Protein AF-A0A3S8ZBT9-F1 (afdb_monomer)

Sequence (279 aa):
MGSSADGIVYCACGHRHWGHAGAAGILAWRDAHDPEVIMQLRAGWSMSGGTWGIPGGAIGYGESPIEGGLREAHEEAGLGPARVWAATTLHHPDWSYTSGIAEASAGQRAIATDHESDAMEWVPWKNLEERLLMPAFKESMPLLEALLGRTLLVVDSDRLPADWERPVADLAASGIPSTILPTEVQDPILAGMAAARDENFERTVALFPDILIEGAEPTIQPTSPTGAIPPSLLGSGTDAVDVTEYRAVFTLGLDITGGHPLDPLAFEALLEEMRRTLR

Organism: NCBI:txid1282737

Mean predicted aligned error: 4.68 Å

InterPro domains:
  IPR000086 NUDIX hydrolase domain [PF00293] (21-133)
  IPR000086 NUDIX hydrolase domain [PS51462] (19-147)
  IPR015797 NUDIX hydrolase-like domain superfamily [SSF55811] (6-144)

Nearest PDB structures (foldseek):
  7ww5-assembly1_A  TM=7.365E-01  e=3.107E-07  Escherichia coli
  8zb3-assembly1_B  TM=6.476E-01  e=7.165E-06  Mycobacteroides abscessus
  8zb3-assembly3_D  TM=6.023E-01  e=2.123E-05  Mycobacteroides abscessus
  8dvy-assembly1_A  TM=6.326E-01  e=9.510E-04  Geobacillus stearothermophilus
  9bs2-assembly1_A  TM=5.631E-01  e=4.340E-04  Geobacillus stearothermophilus

Radius of gyration: 18.93 Å; Cα contacts (8 Å, |Δi|>4): 630; chains: 1; bounding box: 45×42×52 Å

Secondary structure (DSSP, 8-state):
-PPP--SEEE-TTS-EEE-BTBEEEEEEEE-SSS-EEEEEEE-TTSTTTTSEE--EEEPPTT--HHHHHHHHHHHHH----EEEEEEEEEEETTEEEEEEEEEEPTT------SSSEEEEEEEEGGGGGGS-B-HHHHHHHHHHHHH-S-EEEEEEGGGS-TT-HHHHHHHHHH-EEGGGS-HHHHHHHHHHHHHS--TT-EEEEEE--EEEEET----------TTBPPPPEEETTSS---GGG-SEEEEES---TTEEE--HHHHHHHHHHHHHHT-

Foldseek 3Di:
DAPFQFDWDCAPVRDIDTGQAAKEAEQEWEDQPFTWTKKFQFDQPDVLHRAIDGFMHYATVVGDRVRRRLVRCCQAFVFFFWAFFKKKWFDTPRYIYIYTYTYGDPPDDGDGNDDRGPDIDGGGLVCNVVTRHDPQRVLLSQLSVLRGAAEEEEEECVLADPPRQQLVLQCLAVFDWLVQFFCVSSVSNVVSVVSRPSVPTDMTMGGNHAYEYEPDARPDHRDYHPSYDGHHYGYPPPDDDPCVRGPAYEYDPDDDVRHHYTDSVVVVVSSVVSVVVVD

pLDDT: mean 91.43, std 8.6, range [38.78, 98.5]

Structure (mmCIF, N/CA/C/O backbone):
data_AF-A0A3S8ZBT9-F1
#
_entry.id   AF-A0A3S8ZBT9-F1
#
loop_
_atom_site.group_PDB
_atom_site.id
_atom_site.type_symbol
_atom_site.label_atom_id
_atom_site.label_alt_id
_atom_site.label_comp_id
_atom_site.label_asym_id
_atom_site.label_entity_id
_atom_site.label_seq_id
_atom_site.pdbx_PDB_ins_code
_atom_site.Cartn_x
_atom_site.Cartn_y
_atom_site.Cartn_z
_atom_site.occupancy
_atom_site.B_iso_or_equiv
_atom_site.auth_seq_id
_atom_site.auth_comp_id
_atom_site.auth_asym_id
_atom_site.auth_atom_id
_atom_site.pdbx_PDB_model_num
ATOM 1 N N . MET A 1 1 ? -8.907 18.489 -18.290 1.00 38.78 1 MET A N 1
ATOM 2 C CA . MET A 1 1 ? -7.824 17.625 -18.794 1.00 38.78 1 MET A CA 1
ATOM 3 C C . MET A 1 1 ? -6.529 18.335 -18.461 1.00 38.78 1 MET A C 1
ATOM 5 O O . MET A 1 1 ? -6.231 19.341 -19.095 1.00 38.78 1 MET A O 1
ATOM 9 N N . GLY A 1 2 ? -5.875 17.930 -17.370 1.00 47.03 2 GLY A N 1
ATOM 10 C CA . GLY A 1 2 ? -4.536 18.422 -17.045 1.00 47.03 2 GLY A CA 1
ATOM 11 C C . GLY A 1 2 ? -3.562 17.988 -18.138 1.00 47.03 2 GLY A C 1
ATOM 12 O O . GLY A 1 2 ? -3.806 16.988 -18.812 1.00 47.03 2 GLY A O 1
ATOM 13 N N . SER A 1 3 ? -2.509 18.767 -18.369 1.00 55.38 3 SER A N 1
ATOM 14 C CA . SER A 1 3 ? -1.407 18.345 -19.237 1.00 55.38 3 SER A CA 1
ATOM 15 C C . SER A 1 3 ? -0.878 16.989 -18.767 1.00 55.38 3 SER A C 1
ATOM 17 O O . SER A 1 3 ? -0.782 16.769 -17.562 1.00 55.38 3 SER A O 1
ATOM 19 N N . SER A 1 4 ? -0.543 16.092 -19.694 1.00 77.44 4 SER A N 1
ATOM 20 C CA . SER A 1 4 ? 0.143 14.850 -19.335 1.00 77.44 4 SER A CA 1
ATOM 21 C C . SER A 1 4 ? 1.456 15.188 -18.607 1.00 77.44 4 SER A C 1
ATOM 23 O O . SER A 1 4 ? 2.153 16.134 -18.987 1.00 77.44 4 SER A O 1
ATOM 25 N N . ALA A 1 5 ? 1.749 14.455 -17.532 1.00 90.69 5 ALA A N 1
ATOM 26 C CA . ALA A 1 5 ? 3.027 14.524 -16.831 1.00 90.69 5 ALA A CA 1
ATOM 27 C C . ALA A 1 5 ? 4.075 13.592 -17.466 1.00 90.69 5 ALA A C 1
ATOM 29 O O . ALA A 1 5 ? 5.157 13.427 -16.909 1.00 90.69 5 ALA A O 1
ATOM 30 N N . ASP A 1 6 ? 3.782 12.988 -18.619 1.00 92.06 6 ASP A N 1
ATOM 31 C CA . ASP A 1 6 ? 4.695 12.094 -19.322 1.00 92.06 6 ASP A CA 1
ATOM 32 C C . ASP A 1 6 ? 5.962 12.822 -19.749 1.00 92.06 6 ASP A C 1
ATOM 34 O O . ASP A 1 6 ? 5.937 13.913 -20.329 1.00 92.06 6 ASP A O 1
ATOM 38 N N . GLY A 1 7 ? 7.091 12.180 -19.492 1.00 92.44 7 GLY A N 1
ATOM 39 C CA . GLY A 1 7 ? 8.389 12.714 -19.851 1.00 92.44 7 GLY A CA 1
ATOM 40 C C . GLY A 1 7 ? 9.496 12.199 -18.954 1.00 92.44 7 GLY A C 1
ATOM 41 O O . GLY A 1 7 ? 9.267 11.630 -17.886 1.00 92.44 7 GLY A O 1
ATOM 42 N N . ILE A 1 8 ? 10.725 12.389 -19.429 1.00 94.50 8 ILE A N 1
ATOM 43 C CA . ILE A 1 8 ? 11.926 11.976 -18.711 1.00 94.50 8 ILE A CA 1
ATOM 44 C C . ILE A 1 8 ? 12.317 13.067 -17.712 1.00 94.50 8 ILE A C 1
ATOM 46 O O . ILE A 1 8 ? 12.589 14.207 -18.095 1.00 94.50 8 ILE A O 1
ATOM 50 N N . VAL A 1 9 ? 12.439 12.682 -16.445 1.00 96.31 9 VAL A N 1
ATOM 51 C CA . VAL A 1 9 ? 13.102 13.449 -15.390 1.00 96.31 9 VAL A CA 1
ATOM 52 C C . VAL A 1 9 ? 14.554 12.991 -15.293 1.00 96.31 9 VAL A C 1
ATOM 54 O O . VAL A 1 9 ? 14.837 11.803 -15.138 1.00 96.31 9 VAL A O 1
ATOM 57 N N . TYR A 1 10 ? 15.482 13.940 -15.377 1.00 96.50 10 TYR A N 1
ATOM 58 C CA . TYR A 1 10 ? 16.895 13.718 -15.073 1.00 96.50 10 TYR A CA 1
ATOM 59 C C . TYR A 1 10 ? 17.108 14.043 -13.599 1.00 96.50 10 TYR A C 1
ATOM 61 O O . TYR A 1 10 ? 17.186 15.217 -13.243 1.00 96.50 10 TYR A O 1
ATOM 69 N N . CYS A 1 11 ? 17.145 13.022 -12.747 1.00 95.88 11 CYS A N 1
ATOM 70 C CA . CYS A 1 11 ? 17.232 13.230 -11.309 1.00 95.88 11 CYS A CA 1
ATOM 71 C C . CYS A 1 11 ? 18.688 13.423 -10.863 1.00 95.88 11 CYS A C 1
ATOM 73 O O . CYS A 1 11 ? 19.619 12.838 -11.422 1.00 95.88 11 CYS A O 1
ATOM 75 N N . ALA A 1 12 ? 18.887 14.213 -9.812 1.00 96.00 12 ALA A N 1
ATOM 76 C CA . ALA A 1 12 ? 20.158 14.450 -9.147 1.00 96.00 12 ALA A CA 1
ATOM 77 C C . ALA A 1 12 ? 20.790 13.173 -8.564 1.00 96.00 12 ALA A C 1
ATOM 79 O O . ALA A 1 12 ? 21.980 13.181 -8.256 1.00 96.00 12 ALA A O 1
ATOM 80 N N . CYS A 1 13 ? 20.046 12.062 -8.470 1.00 92.81 13 CYS A N 1
ATOM 81 C CA . CYS A 1 13 ? 20.620 10.742 -8.197 1.00 92.81 13 CYS A CA 1
ATOM 82 C C . CYS A 1 13 ? 21.500 10.200 -9.342 1.00 92.81 13 CYS A C 1
ATOM 84 O O . CYS A 1 13 ? 22.235 9.239 -9.141 1.00 92.81 13 CYS A O 1
ATOM 86 N N . GLY A 1 14 ? 21.440 10.801 -10.536 1.00 93.25 14 GLY A N 1
ATOM 87 C CA . GLY A 1 14 ? 22.169 10.362 -11.730 1.00 93.25 14 GLY A CA 1
ATOM 88 C C . GLY A 1 14 ? 21.374 9.427 -12.648 1.00 93.25 14 GLY A C 1
ATOM 89 O O . GLY A 1 14 ? 21.854 9.097 -13.734 1.00 93.25 14 GLY A O 1
ATOM 90 N N . HIS A 1 15 ? 20.156 9.039 -12.260 1.00 91.25 15 HIS A N 1
ATOM 91 C CA . HIS A 1 15 ? 19.261 8.201 -13.056 1.00 91.25 15 HIS A CA 1
ATOM 92 C C . HIS A 1 15 ? 18.180 9.010 -13.791 1.00 91.25 15 HIS A C 1
ATOM 94 O O . HIS A 1 15 ? 17.926 10.187 -13.521 1.00 91.25 15 HIS A O 1
ATOM 100 N N . ARG A 1 16 ? 17.566 8.361 -14.786 1.00 93.94 16 ARG A N 1
ATOM 101 C CA . ARG A 1 16 ? 16.427 8.890 -15.542 1.00 93.94 16 ARG A CA 1
ATOM 102 C C . ARG A 1 16 ? 15.158 8.210 -15.057 1.00 93.94 16 ARG A C 1
ATOM 104 O O . ARG A 1 16 ? 15.120 6.983 -15.014 1.00 93.94 16 ARG A O 1
ATOM 111 N N . HIS A 1 17 ? 14.132 9.000 -14.780 1.00 93.75 17 HIS A N 1
ATOM 112 C CA . HIS A 1 17 ? 12.822 8.517 -14.354 1.00 93.75 17 HIS A CA 1
ATOM 113 C C . HIS A 1 17 ? 11.740 8.968 -15.334 1.00 93.75 17 HIS A C 1
ATOM 115 O O . HIS A 1 17 ? 11.920 9.960 -16.038 1.00 93.75 17 HIS A O 1
ATOM 121 N N . TRP A 1 18 ? 10.630 8.237 -15.394 1.00 93.88 18 TRP A N 1
ATOM 122 C CA . TRP A 1 18 ? 9.464 8.608 -16.198 1.00 93.88 18 TRP A CA 1
ATOM 123 C C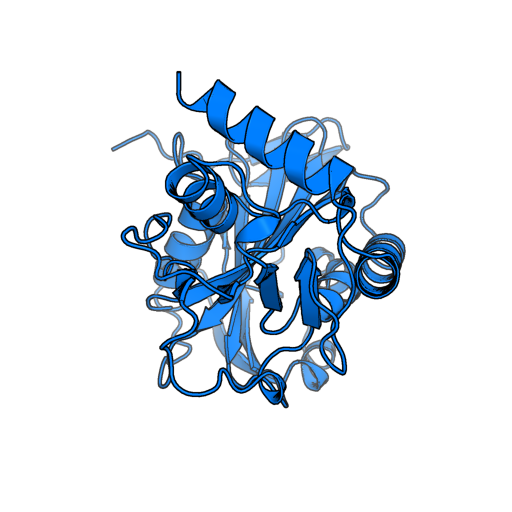 . TRP A 1 18 ? 8.389 9.232 -15.312 1.00 93.88 18 TRP A C 1
ATOM 125 O O . TRP A 1 18 ? 8.158 8.755 -14.203 1.00 93.88 18 TRP A O 1
ATOM 135 N N . GLY A 1 19 ? 7.748 10.291 -15.801 1.00 95.88 19 GLY A N 1
ATOM 136 C CA . GLY A 1 19 ? 6.688 11.006 -15.096 1.00 95.88 19 GLY A CA 1
ATOM 137 C C . GLY A 1 19 ? 7.216 12.208 -14.315 1.00 95.88 19 GLY A C 1
ATOM 138 O O . GLY A 1 19 ? 7.863 12.072 -13.280 1.00 95.88 19 GLY A O 1
ATOM 139 N N . HIS A 1 20 ? 6.908 13.412 -14.792 1.00 95.88 20 HIS A N 1
ATOM 140 C CA . HIS A 1 20 ? 7.289 14.685 -14.180 1.00 95.88 20 HIS A CA 1
ATOM 141 C C . HIS A 1 20 ? 6.651 14.938 -12.808 1.00 95.88 20 HIS A C 1
ATOM 143 O O . HIS A 1 20 ? 7.153 15.781 -12.070 1.00 95.88 20 HIS A O 1
ATOM 149 N N . ALA A 1 21 ? 5.566 14.240 -12.467 1.00 96.06 21 ALA A N 1
ATOM 150 C CA . ALA A 1 21 ? 4.920 14.316 -11.156 1.00 96.06 21 ALA A CA 1
ATOM 151 C C . ALA A 1 21 ? 5.208 13.084 -10.272 1.00 96.06 21 ALA A C 1
ATOM 153 O O . ALA A 1 21 ? 4.542 12.892 -9.259 1.00 96.06 21 ALA A O 1
ATOM 154 N N . GLY A 1 22 ? 6.189 12.253 -10.645 1.00 97.31 22 GLY A N 1
ATOM 155 C CA . GLY A 1 22 ? 6.384 10.925 -10.064 1.00 97.31 22 GLY A CA 1
ATOM 156 C C . GLY A 1 22 ? 5.719 9.829 -10.897 1.00 97.31 22 GLY A C 1
ATOM 157 O O . GLY A 1 22 ? 5.084 10.097 -11.922 1.00 97.31 22 GLY A O 1
ATOM 158 N N . ALA A 1 23 ? 5.861 8.587 -10.447 1.00 97.38 23 ALA A N 1
ATOM 159 C CA . ALA A 1 23 ? 5.140 7.447 -11.004 1.00 97.38 23 ALA A CA 1
ATOM 160 C C . ALA A 1 23 ? 4.585 6.552 -9.894 1.00 97.38 23 ALA A C 1
ATOM 162 O O . ALA A 1 23 ? 5.035 6.590 -8.744 1.00 97.38 23 ALA A O 1
ATOM 163 N N . ALA A 1 24 ? 3.604 5.734 -10.246 1.00 97.94 24 ALA A N 1
ATOM 164 C CA . ALA A 1 24 ? 3.028 4.772 -9.330 1.00 97.94 24 ALA A CA 1
ATOM 165 C C . ALA A 1 24 ? 2.676 3.468 -10.038 1.00 97.94 24 ALA A C 1
ATOM 167 O O . ALA A 1 24 ? 2.417 3.451 -11.237 1.00 97.94 24 ALA A O 1
ATOM 168 N N . GLY A 1 25 ? 2.663 2.380 -9.276 1.00 97.56 25 GLY A N 1
ATOM 169 C CA . GLY A 1 25 ? 2.206 1.076 -9.737 1.00 97.56 25 GLY A CA 1
ATOM 170 C C . GLY A 1 25 ? 1.418 0.350 -8.662 1.00 97.56 25 GLY A C 1
ATOM 171 O O . GLY A 1 25 ? 1.542 0.653 -7.470 1.00 97.56 25 GLY A O 1
ATOM 172 N N . ILE A 1 26 ? 0.599 -0.610 -9.083 1.00 98.19 26 ILE A N 1
ATOM 173 C CA . ILE A 1 26 ? -0.260 -1.377 -8.179 1.00 98.19 26 ILE A CA 1
ATOM 174 C C . ILE A 1 26 ? 0.152 -2.838 -8.186 1.00 98.19 26 ILE A C 1
ATOM 176 O O . ILE A 1 26 ? 0.011 -3.551 -9.177 1.00 98.19 26 ILE A O 1
ATOM 180 N N . LEU A 1 27 ? 0.597 -3.299 -7.021 1.00 98.19 27 LEU A N 1
ATOM 181 C CA . LEU A 1 27 ? 0.702 -4.709 -6.709 1.00 98.19 27 LEU A CA 1
ATOM 182 C C . LEU A 1 27 ? -0.689 -5.222 -6.332 1.00 98.19 27 LEU A C 1
ATOM 184 O O . LEU A 1 27 ? -1.044 -5.293 -5.152 1.00 98.19 27 LEU A O 1
ATOM 188 N N . ALA A 1 28 ? -1.503 -5.515 -7.346 1.00 97.94 28 ALA A N 1
ATOM 189 C CA . ALA A 1 28 ? -2.809 -6.109 -7.115 1.00 97.94 28 ALA A CA 1
ATOM 190 C C . ALA A 1 28 ? -2.630 -7.594 -6.800 1.00 97.94 28 ALA A C 1
ATOM 192 O O . ALA A 1 28 ? -2.009 -8.306 -7.589 1.00 97.94 28 ALA A O 1
ATOM 193 N N . TRP A 1 29 ? -3.176 -8.057 -5.680 1.00 97.69 29 TRP A N 1
ATOM 194 C CA . TRP A 1 29 ? -3.171 -9.452 -5.265 1.00 97.69 29 TRP A CA 1
ATOM 195 C C . TRP A 1 29 ? -4.590 -10.013 -5.173 1.00 97.69 29 TRP A C 1
ATOM 197 O O . TRP A 1 29 ? -5.566 -9.281 -5.008 1.00 97.69 29 TRP A O 1
ATOM 207 N N . ARG A 1 30 ? -4.700 -11.333 -5.281 1.00 94.94 30 ARG A N 1
ATOM 208 C CA . ARG A 1 30 ? -5.901 -12.117 -4.978 1.00 94.94 30 ARG A CA 1
ATOM 209 C C . ARG A 1 30 ? -5.493 -13.349 -4.179 1.00 94.94 30 ARG A C 1
ATOM 211 O O . ARG A 1 30 ? -4.358 -13.789 -4.327 1.00 94.94 30 ARG A O 1
ATOM 218 N N . ASP A 1 31 ? -6.436 -13.900 -3.414 1.00 87.81 31 ASP A N 1
ATOM 219 C CA . ASP A 1 31 ? -6.203 -14.973 -2.432 1.00 87.81 31 ASP A CA 1
ATOM 220 C C . ASP A 1 31 ? -5.274 -14.515 -1.289 1.00 87.81 31 ASP A C 1
ATOM 222 O O . ASP A 1 31 ? -4.097 -14.240 -1.484 1.00 87.81 31 ASP A O 1
ATOM 226 N N . ALA A 1 32 ? -5.808 -14.381 -0.073 1.00 80.62 32 ALA A N 1
ATOM 227 C CA . ALA A 1 32 ? -5.026 -13.882 1.060 1.00 80.62 32 ALA A CA 1
ATOM 228 C C . ALA A 1 32 ? -4.042 -14.926 1.621 1.00 80.62 32 ALA A C 1
ATOM 230 O O . ALA A 1 32 ? -3.096 -14.556 2.317 1.00 80.62 32 ALA A O 1
ATOM 231 N N . HIS A 1 33 ? -4.255 -16.218 1.344 1.00 83.12 33 HIS A N 1
ATOM 232 C CA . HIS A 1 33 ? -3.465 -17.306 1.922 1.00 83.12 33 HIS A CA 1
ATOM 233 C C . HIS A 1 33 ? -2.316 -17.759 1.012 1.00 83.12 33 HIS A C 1
ATOM 235 O O . HIS A 1 33 ? -1.234 -18.064 1.514 1.00 83.12 33 HIS A O 1
ATOM 241 N N . ASP A 1 34 ? -2.531 -17.799 -0.306 1.00 89.00 34 ASP A N 1
ATOM 242 C CA . ASP A 1 34 ? -1.493 -18.074 -1.314 1.00 89.00 34 ASP A CA 1
ATOM 243 C C . ASP A 1 34 ? -1.559 -16.993 -2.404 1.00 89.00 34 ASP A C 1
ATOM 245 O O . ASP A 1 34 ? -2.111 -17.234 -3.480 1.00 89.00 34 ASP A O 1
ATOM 249 N N . PRO A 1 35 ? -1.053 -15.777 -2.119 1.00 93.94 35 PRO A N 1
ATOM 250 C CA . PRO A 1 35 ? -1.305 -14.620 -2.960 1.00 93.94 35 PRO A CA 1
ATOM 251 C C . PRO A 1 35 ? -0.764 -14.802 -4.373 1.00 93.94 35 PRO A C 1
ATOM 253 O O . PRO A 1 35 ? 0.423 -15.061 -4.595 1.00 93.94 35 PRO A O 1
ATOM 256 N N . GLU A 1 36 ? -1.644 -14.586 -5.344 1.00 96.62 36 GLU A N 1
ATOM 257 C CA . GLU A 1 36 ? -1.281 -14.366 -6.737 1.00 96.62 36 GLU A CA 1
ATOM 258 C C . GLU A 1 36 ? -1.338 -12.872 -7.027 1.00 96.62 36 GLU A C 1
ATOM 260 O O . GLU A 1 36 ? -2.313 -12.210 -6.674 1.00 96.62 36 GLU A O 1
ATOM 265 N N . VAL A 1 37 ? -0.319 -12.345 -7.703 1.00 97.56 37 VAL A N 1
ATOM 266 C CA . VAL A 1 37 ? -0.238 -10.928 -8.068 1.00 97.56 37 VAL A CA 1
ATOM 267 C C . VAL A 1 37 ? -0.338 -10.733 -9.570 1.00 97.56 37 VAL A C 1
ATOM 269 O O . VAL A 1 37 ? 0.097 -11.589 -10.343 1.00 97.56 37 VAL A O 1
ATOM 272 N N . ILE A 1 38 ? -0.914 -9.612 -9.993 1.00 96.56 38 ILE A N 1
ATOM 273 C CA . ILE A 1 38 ? -0.942 -9.252 -11.408 1.00 96.56 38 ILE A CA 1
ATOM 274 C C . ILE A 1 38 ? 0.444 -8.778 -11.853 1.00 96.56 38 ILE A C 1
ATOM 276 O O . ILE A 1 38 ? 1.051 -7.906 -11.232 1.00 96.56 38 ILE A O 1
ATOM 280 N N . MET A 1 39 ? 0.945 -9.372 -12.930 1.00 97.06 39 MET A N 1
ATOM 281 C CA . MET A 1 39 ? 2.261 -9.098 -13.487 1.00 97.06 39 MET A CA 1
ATOM 282 C C . MET A 1 39 ? 2.144 -8.793 -14.977 1.00 97.06 39 MET A C 1
ATOM 284 O O . MET A 1 39 ? 1.502 -9.529 -15.729 1.00 97.06 39 MET A O 1
ATOM 288 N N . GLN A 1 40 ? 2.830 -7.737 -15.396 1.00 95.88 40 GLN A N 1
ATOM 289 C CA . GLN A 1 40 ? 2.957 -7.278 -16.771 1.00 95.88 40 GLN A CA 1
ATOM 290 C C . GLN A 1 40 ? 4.331 -7.679 -17.311 1.00 95.88 40 GLN A C 1
ATOM 292 O O . GLN A 1 40 ? 5.355 -7.347 -16.708 1.00 95.88 40 GLN A O 1
ATOM 297 N N . LEU A 1 41 ? 4.375 -8.344 -18.466 1.00 95.94 41 LEU A N 1
ATOM 298 C CA . LEU A 1 41 ? 5.588 -8.424 -19.276 1.00 95.94 41 LEU A CA 1
ATOM 299 C C . LEU A 1 41 ? 5.669 -7.165 -20.133 1.00 95.94 41 LEU A C 1
ATOM 301 O O . LEU A 1 41 ? 4.885 -6.990 -21.064 1.00 95.94 41 LEU A O 1
ATOM 305 N N . ARG A 1 42 ? 6.625 -6.300 -19.811 1.00 92.88 42 ARG A N 1
ATOM 306 C CA . ARG A 1 42 ? 6.788 -5.000 -20.461 1.00 92.88 42 ARG A CA 1
ATOM 307 C C . ARG A 1 42 ? 7.269 -5.175 -21.897 1.00 92.88 42 ARG A C 1
ATOM 309 O O . ARG A 1 42 ? 8.220 -5.928 -22.133 1.00 92.88 42 ARG A O 1
ATOM 316 N N . ALA A 1 43 ? 6.666 -4.450 -22.834 1.00 88.44 43 ALA A N 1
ATOM 317 C CA . ALA A 1 43 ? 7.038 -4.498 -24.240 1.00 88.44 43 ALA A CA 1
ATOM 318 C C . ALA A 1 43 ? 8.519 -4.148 -24.444 1.00 88.44 43 ALA A C 1
ATOM 320 O O . ALA A 1 43 ? 9.072 -3.265 -23.790 1.00 88.44 43 ALA A O 1
ATOM 321 N N . GLY A 1 44 ? 9.188 -4.814 -25.387 1.00 85.25 44 GLY A N 1
ATOM 322 C CA . GLY A 1 44 ? 10.645 -4.686 -25.568 1.00 85.25 44 GLY A CA 1
ATOM 323 C C . GLY A 1 44 ? 11.176 -3.265 -25.834 1.00 85.25 44 GLY A C 1
ATOM 324 O O . GLY A 1 44 ? 12.368 -3.017 -25.657 1.00 85.25 44 GLY A O 1
ATOM 325 N N . TRP A 1 45 ? 10.322 -2.331 -26.258 1.00 79.81 45 TRP A N 1
ATOM 326 C CA . TRP A 1 45 ? 10.680 -0.936 -26.539 1.00 79.81 45 TRP A CA 1
ATOM 327 C C . TRP A 1 45 ? 10.541 -0.000 -25.326 1.00 79.81 45 TRP A C 1
ATOM 329 O O . TRP A 1 45 ? 11.025 1.133 -25.386 1.00 79.81 45 TRP A O 1
ATOM 339 N N . SER A 1 46 ? 9.909 -0.444 -24.234 1.00 82.69 46 SER A N 1
ATOM 340 C CA . SER A 1 46 ? 9.730 0.359 -23.024 1.00 82.69 46 SER A CA 1
ATOM 341 C C . SER A 1 46 ? 11.032 0.467 -22.219 1.00 82.69 46 SER A C 1
ATOM 343 O O . SER A 1 46 ? 11.979 -0.308 -22.393 1.00 82.69 46 SER A O 1
ATOM 345 N N . MET A 1 47 ? 11.075 1.378 -21.239 1.00 77.25 47 MET A N 1
ATOM 346 C CA . MET A 1 47 ? 12.116 1.304 -20.206 1.00 77.25 47 MET A CA 1
ATOM 347 C C . MET A 1 47 ? 12.031 -0.053 -19.497 1.00 77.25 47 MET A C 1
ATOM 349 O O . MET A 1 47 ? 10.938 -0.475 -19.104 1.00 77.25 47 MET A O 1
ATOM 353 N N . SER A 1 48 ? 13.173 -0.735 -19.376 1.00 83.38 48 SER A N 1
ATOM 354 C CA . SER A 1 48 ? 13.275 -2.110 -18.862 1.00 83.38 48 SER A CA 1
ATOM 355 C C . SER A 1 48 ? 12.413 -3.134 -19.626 1.00 83.38 48 SER A C 1
ATOM 357 O O . SER A 1 48 ? 11.905 -4.080 -19.028 1.00 83.38 48 SER A O 1
ATOM 359 N N . GLY A 1 49 ? 12.223 -2.947 -20.938 1.00 90.00 49 GLY A N 1
ATOM 360 C CA . GLY A 1 49 ? 11.453 -3.860 -21.788 1.00 90.00 49 GLY A CA 1
ATOM 361 C C . GLY A 1 49 ? 11.959 -5.308 -21.757 1.00 90.00 49 GLY A C 1
ATOM 362 O O . GLY A 1 49 ? 13.152 -5.567 -21.576 1.00 90.00 49 GLY A O 1
ATOM 363 N N . GLY A 1 50 ? 11.041 -6.263 -21.920 1.00 93.81 50 GLY A N 1
ATOM 364 C CA . GLY A 1 50 ? 11.312 -7.701 -21.821 1.00 93.81 50 GLY A CA 1
ATOM 365 C C . GLY A 1 50 ? 11.417 -8.234 -20.388 1.00 93.81 50 GLY A C 1
ATOM 366 O O . GLY A 1 50 ? 11.745 -9.406 -20.202 1.00 93.81 50 GLY A O 1
ATOM 367 N N . THR A 1 51 ? 11.145 -7.398 -19.381 1.00 96.50 51 THR A N 1
ATOM 368 C CA . THR A 1 51 ? 11.100 -7.797 -17.969 1.00 96.50 51 THR A CA 1
ATOM 369 C C . THR A 1 51 ? 9.676 -7.762 -17.418 1.00 96.50 51 THR A C 1
ATOM 371 O O . THR A 1 51 ? 8.807 -7.072 -17.951 1.00 96.50 51 THR A O 1
ATOM 374 N N . TRP A 1 52 ? 9.440 -8.524 -16.354 1.00 97.50 52 TRP A N 1
ATOM 375 C CA . TRP A 1 52 ? 8.171 -8.587 -15.641 1.00 97.50 52 TRP A CA 1
ATOM 376 C C . TRP A 1 52 ? 8.150 -7.601 -14.472 1.00 97.50 52 TRP A C 1
ATOM 378 O O . TRP A 1 52 ? 9.090 -7.557 -13.676 1.00 97.50 52 TRP A O 1
ATOM 388 N N . GLY A 1 53 ? 7.067 -6.846 -14.336 1.00 96.00 53 GLY A N 1
ATOM 389 C CA . GLY A 1 53 ? 6.837 -5.923 -13.225 1.00 96.00 53 GLY A CA 1
ATOM 390 C C . GLY A 1 53 ? 5.350 -5.766 -12.929 1.00 96.00 53 GLY A C 1
ATOM 391 O O . GLY A 1 53 ? 4.516 -6.377 -13.596 1.00 96.00 53 GLY A O 1
ATOM 392 N N . ILE A 1 54 ? 5.024 -4.963 -11.921 1.00 96.50 54 ILE A N 1
ATOM 393 C CA . ILE A 1 54 ? 3.637 -4.553 -11.679 1.00 96.50 54 ILE A CA 1
ATOM 394 C C . ILE A 1 54 ? 3.210 -3.496 -12.712 1.00 96.50 54 ILE A C 1
ATOM 396 O O . ILE A 1 54 ? 4.065 -2.695 -13.106 1.00 96.50 54 ILE A O 1
ATOM 400 N N . PRO A 1 55 ? 1.926 -3.464 -13.115 1.00 95.44 55 PRO A N 1
ATOM 401 C CA . PRO A 1 55 ? 1.371 -2.367 -13.904 1.00 95.44 55 PRO A CA 1
ATOM 402 C C . PRO A 1 55 ? 1.585 -1.021 -13.209 1.00 95.44 55 PRO A C 1
ATOM 404 O O . PRO A 1 55 ? 1.458 -0.923 -11.979 1.00 95.44 55 PRO A O 1
ATOM 407 N N . GLY A 1 56 ? 1.912 0.010 -13.981 1.00 95.00 56 GLY A N 1
ATOM 408 C CA . GLY A 1 56 ? 2.198 1.331 -13.447 1.00 95.00 56 GLY A CA 1
ATOM 409 C C . GLY A 1 56 ? 2.872 2.285 -14.425 1.00 95.00 56 GLY A C 1
ATOM 410 O O . GLY A 1 56 ? 3.638 1.894 -15.303 1.00 95.00 56 GLY A O 1
ATOM 411 N N . GLY A 1 57 ? 2.669 3.575 -14.177 1.00 94.50 57 GLY A N 1
ATOM 412 C CA . GLY A 1 57 ? 3.052 4.651 -15.081 1.00 94.50 57 GLY A CA 1
ATOM 413 C C . GLY A 1 57 ? 3.134 6.007 -14.387 1.00 94.50 57 GLY A C 1
ATOM 414 O O . GLY A 1 57 ? 3.169 6.104 -13.155 1.00 94.50 57 GLY A O 1
ATOM 415 N N . ALA A 1 58 ? 3.244 7.065 -15.189 1.00 96.12 58 ALA A N 1
ATOM 416 C CA . ALA A 1 58 ? 3.382 8.427 -14.687 1.00 96.12 58 ALA A CA 1
ATOM 417 C C . ALA A 1 58 ? 2.113 8.873 -13.947 1.00 96.12 58 ALA A C 1
ATOM 419 O O . ALA A 1 58 ? 0.996 8.671 -14.415 1.00 96.12 58 ALA A O 1
ATOM 420 N N . ILE A 1 59 ? 2.285 9.542 -12.808 1.00 96.38 59 ILE A N 1
ATOM 421 C CA . ILE A 1 59 ? 1.167 10.175 -12.100 1.00 96.38 59 ILE A CA 1
ATOM 422 C C . ILE A 1 59 ? 0.795 11.461 -12.848 1.00 96.38 59 ILE A C 1
ATOM 424 O O . ILE A 1 59 ? 1.673 12.242 -13.214 1.00 96.38 59 ILE A O 1
ATOM 428 N N . GLY A 1 60 ? -0.493 11.714 -13.071 1.00 95.00 60 GLY A N 1
ATOM 429 C CA . GLY A 1 60 ? -0.975 12.961 -13.660 1.00 95.00 60 GLY A CA 1
ATOM 430 C C . GLY A 1 60 ? -0.837 14.162 -12.714 1.00 95.00 60 GLY A C 1
ATOM 431 O O . GLY A 1 60 ? -0.860 14.039 -11.492 1.00 95.00 60 GLY A O 1
ATOM 432 N N . TYR A 1 61 ? -0.746 15.383 -13.253 1.00 93.38 61 TYR A N 1
ATOM 433 C CA . TYR A 1 61 ? -0.754 16.573 -12.392 1.00 93.38 61 TYR A CA 1
ATOM 434 C C . TYR A 1 61 ? -2.086 16.706 -11.637 1.00 93.38 61 TYR A C 1
ATOM 436 O O . TYR A 1 61 ? -3.146 16.824 -12.253 1.00 93.38 61 TYR A O 1
ATOM 444 N N . GLY A 1 62 ? -2.010 16.756 -10.303 1.00 90.50 62 GLY A N 1
ATOM 445 C CA . GLY A 1 62 ? -3.174 16.828 -9.413 1.00 90.50 62 GLY A CA 1
ATOM 446 C C . GLY A 1 62 ? -3.806 15.471 -9.089 1.00 90.50 62 GLY A C 1
ATOM 447 O O . GLY A 1 62 ? -4.806 15.440 -8.380 1.00 90.50 62 GLY A O 1
ATOM 448 N N . GLU A 1 63 ? -3.233 14.379 -9.592 1.00 93.25 63 GLU A N 1
ATOM 449 C CA . GLU A 1 63 ? -3.602 13.007 -9.252 1.00 93.25 63 GLU A CA 1
ATOM 450 C C . GLU A 1 63 ? -2.808 12.559 -8.014 1.00 93.25 63 GLU A C 1
ATOM 452 O O . GLU A 1 63 ? -1.617 12.862 -7.889 1.00 93.25 63 GLU A O 1
ATOM 457 N N . SER A 1 64 ? -3.448 11.861 -7.071 1.00 95.06 64 SER A N 1
ATOM 458 C CA . SER A 1 64 ? -2.701 11.223 -5.981 1.00 95.06 64 SER A CA 1
ATOM 459 C C . SER A 1 64 ? -1.929 9.997 -6.496 1.00 95.06 64 SER A C 1
ATOM 461 O O . SER A 1 64 ? -2.351 9.370 -7.468 1.00 95.06 64 SER A O 1
ATOM 463 N N . PRO A 1 65 ? -0.828 9.574 -5.846 1.00 96.81 65 PRO A N 1
ATOM 464 C CA . PRO A 1 65 ? -0.085 8.398 -6.300 1.00 96.81 65 PRO A CA 1
ATOM 465 C C . PRO A 1 65 ? -0.923 7.112 -6.378 1.00 96.81 65 PRO A C 1
ATOM 467 O O . PRO A 1 65 ? -0.731 6.312 -7.289 1.00 96.81 65 PRO A O 1
ATOM 470 N N . ILE A 1 66 ? -1.879 6.918 -5.462 1.00 97.19 66 ILE A N 1
ATOM 471 C CA . ILE A 1 66 ? -2.788 5.762 -5.494 1.00 97.19 66 ILE A CA 1
ATOM 472 C C . ILE A 1 66 ? -3.769 5.846 -6.667 1.00 97.19 66 ILE A C 1
ATOM 474 O O . ILE A 1 66 ? -3.999 4.831 -7.319 1.00 97.19 66 ILE A O 1
ATOM 478 N N . GLU A 1 67 ? -4.306 7.031 -6.975 1.00 96.56 67 GLU A N 1
ATOM 479 C CA . GLU A 1 67 ? -5.160 7.223 -8.160 1.00 96.56 67 GLU A CA 1
ATOM 480 C C . GLU A 1 67 ? -4.397 6.939 -9.443 1.00 96.56 67 GLU A C 1
ATOM 482 O O . GLU A 1 67 ? -4.888 6.176 -10.269 1.00 96.56 67 GLU A O 1
ATOM 487 N N . GLY A 1 68 ? -3.179 7.477 -9.566 1.00 96.75 68 GLY A N 1
ATOM 488 C CA . GLY A 1 68 ? -2.325 7.234 -10.724 1.00 96.75 68 GLY A CA 1
ATOM 489 C C . GLY A 1 68 ? -2.029 5.755 -10.895 1.00 96.75 68 GLY A C 1
ATOM 490 O O . GLY A 1 68 ? -2.276 5.203 -11.960 1.00 96.75 68 GLY A O 1
ATOM 491 N N . GLY A 1 69 ? -1.609 5.074 -9.828 1.00 97.38 69 GLY A N 1
ATOM 492 C CA . GLY A 1 69 ? -1.363 3.635 -9.885 1.00 97.38 69 GLY A CA 1
ATOM 493 C C . GLY A 1 69 ? -2.602 2.831 -10.297 1.00 97.38 69 GLY A C 1
ATOM 494 O O . GLY A 1 69 ? -2.496 1.930 -11.126 1.00 97.38 69 GLY A O 1
ATOM 495 N N . LEU A 1 70 ? -3.778 3.128 -9.732 1.00 97.19 70 LEU A N 1
ATOM 496 C CA . LEU A 1 70 ? -5.013 2.394 -10.041 1.00 97.19 70 LEU A CA 1
ATOM 497 C C . LEU A 1 70 ? -5.537 2.693 -11.447 1.00 97.19 70 LEU A C 1
ATOM 499 O O . LEU A 1 70 ? -6.044 1.781 -12.099 1.00 97.19 70 LEU A O 1
ATOM 503 N N . ARG A 1 71 ? -5.396 3.934 -11.928 1.00 96.44 71 ARG A N 1
ATOM 504 C CA . ARG A 1 71 ? -5.694 4.296 -13.316 1.00 96.44 71 ARG A CA 1
ATOM 505 C C . ARG A 1 71 ? -4.807 3.507 -14.274 1.00 96.44 71 ARG A C 1
ATOM 507 O O . ARG A 1 71 ? -5.347 2.860 -15.162 1.00 96.44 71 ARG A O 1
ATOM 514 N N . GLU A 1 72 ? -3.494 3.510 -14.061 1.00 95.38 72 GLU A N 1
ATOM 515 C CA . GLU A 1 72 ? -2.535 2.767 -14.892 1.00 95.38 72 GLU A CA 1
ATOM 516 C C . GLU A 1 72 ? -2.834 1.263 -14.862 1.00 95.38 72 GLU A C 1
ATOM 518 O O . GLU A 1 72 ? -2.971 0.626 -15.900 1.00 95.38 72 GLU A O 1
ATOM 523 N N . ALA A 1 73 ? -3.077 0.683 -13.683 1.00 95.44 73 ALA A N 1
ATOM 524 C CA . ALA A 1 73 ? -3.443 -0.729 -13.582 1.00 95.44 73 ALA A CA 1
ATOM 525 C C . ALA A 1 73 ? -4.769 -1.062 -14.297 1.00 95.44 73 ALA A C 1
ATOM 527 O O . ALA A 1 73 ? -4.922 -2.149 -14.859 1.00 95.44 73 ALA A O 1
ATOM 528 N N . HIS A 1 74 ? -5.733 -0.141 -14.309 1.00 94.69 74 HIS A N 1
ATOM 529 C CA . HIS A 1 74 ? -6.949 -0.286 -15.105 1.00 94.69 74 HIS A CA 1
ATOM 530 C C . HIS A 1 74 ? -6.660 -0.181 -16.615 1.00 94.69 74 HIS A C 1
ATOM 532 O O . HIS A 1 74 ? -7.192 -0.972 -17.394 1.00 94.69 74 HIS A O 1
ATOM 538 N N . GLU A 1 75 ? -5.835 0.779 -17.037 1.00 92.62 75 GLU A N 1
ATOM 539 C CA . GLU A 1 75 ? -5.510 1.066 -18.441 1.00 92.62 75 GLU A CA 1
ATOM 540 C C . GLU A 1 75 ? -4.610 0.008 -19.093 1.00 92.62 75 GLU A C 1
ATOM 542 O O . GLU A 1 75 ? -4.862 -0.345 -20.247 1.00 92.62 75 GLU A O 1
ATOM 547 N N . GLU A 1 76 ? -3.635 -0.542 -18.366 1.00 91.81 76 GLU A N 1
ATOM 548 C CA . GLU A 1 76 ? -2.669 -1.533 -18.865 1.00 91.81 76 GLU A CA 1
ATOM 549 C C . GLU A 1 76 ? -3.139 -2.982 -18.662 1.00 91.81 76 GLU A C 1
ATOM 551 O O . GLU A 1 76 ? -2.852 -3.864 -19.482 1.00 91.81 76 GLU A O 1
ATOM 556 N N . ALA A 1 77 ? -3.845 -3.241 -17.552 1.00 92.06 77 ALA A N 1
ATOM 557 C CA . ALA A 1 77 ? -4.146 -4.594 -17.084 1.00 92.06 77 ALA A CA 1
ATOM 558 C C . ALA A 1 77 ? -5.645 -4.927 -16.984 1.00 92.06 77 ALA A C 1
ATOM 560 O O . ALA A 1 77 ? -6.008 -6.058 -16.631 1.00 92.06 77 ALA A O 1
ATOM 561 N N . GLY A 1 78 ? -6.525 -3.959 -17.269 1.00 91.94 78 GLY A N 1
ATOM 562 C CA . GLY A 1 78 ? -7.972 -4.105 -17.110 1.00 91.94 78 GLY A CA 1
ATOM 563 C C . GLY A 1 78 ? -8.413 -4.313 -15.657 1.00 91.94 78 GLY A C 1
ATOM 564 O O . GLY A 1 78 ? -9.492 -4.872 -15.428 1.00 91.94 78 GLY A O 1
ATOM 565 N N . LEU A 1 79 ? -7.582 -3.918 -14.683 1.00 93.81 79 LEU A N 1
ATOM 566 C CA . LEU A 1 79 ? -7.886 -4.045 -13.261 1.00 93.81 79 LEU A CA 1
ATOM 567 C C . LEU A 1 79 ? -9.123 -3.202 -12.918 1.00 93.81 79 LEU A C 1
ATOM 569 O O . LEU A 1 79 ? -9.184 -2.010 -13.204 1.00 93.81 79 LEU A O 1
ATOM 573 N N . GLY A 1 80 ? -10.125 -3.826 -12.306 1.00 92.94 80 GLY A N 1
ATOM 574 C CA . GLY A 1 80 ? -11.292 -3.120 -11.780 1.00 92.94 80 GLY A CA 1
ATOM 575 C C . GLY A 1 80 ? -11.008 -2.491 -10.411 1.00 92.94 80 GLY A C 1
ATOM 576 O O . GLY A 1 80 ? -9.866 -2.483 -9.955 1.00 92.94 80 GLY A O 1
ATOM 577 N N . PRO A 1 81 ? -12.047 -2.033 -9.690 1.00 92.12 81 PRO A N 1
ATOM 578 C CA . PRO A 1 81 ? -11.884 -1.528 -8.331 1.00 92.12 81 PRO A CA 1
ATOM 579 C C . PRO A 1 81 ? -11.142 -2.515 -7.419 1.00 92.12 81 PRO A C 1
ATOM 581 O O . PRO A 1 81 ? -11.420 -3.724 -7.430 1.00 92.12 81 PRO A O 1
ATOM 584 N N . ALA A 1 82 ? -10.215 -1.985 -6.624 1.00 96.44 82 ALA A N 1
ATOM 585 C CA . ALA A 1 82 ? -9.368 -2.753 -5.718 1.00 96.44 82 ALA A CA 1
ATOM 586 C C . ALA A 1 82 ? -9.243 -2.056 -4.356 1.00 96.44 82 ALA A C 1
ATOM 588 O O . ALA A 1 82 ? -9.311 -0.829 -4.259 1.00 96.44 82 ALA A O 1
ATOM 589 N N . ARG A 1 83 ? -9.067 -2.836 -3.289 1.00 97.25 83 ARG A N 1
ATOM 590 C CA . ARG A 1 83 ? -8.906 -2.333 -1.920 1.00 97.25 83 ARG A CA 1
ATOM 591 C C . ARG A 1 83 ? -7.423 -2.168 -1.605 1.00 97.25 83 ARG A C 1
ATOM 593 O O . ARG A 1 83 ? -6.717 -3.155 -1.454 1.00 97.25 83 ARG A O 1
ATOM 600 N N . VAL A 1 84 ? -6.940 -0.933 -1.502 1.00 98.00 84 VAL A N 1
ATOM 601 C CA . VAL A 1 84 ? -5.525 -0.639 -1.195 1.00 98.00 84 VAL A CA 1
ATOM 602 C C . VAL A 1 84 ? -5.280 -0.822 0.296 1.00 98.00 84 VAL A C 1
ATOM 604 O O . VAL A 1 84 ? -5.837 -0.061 1.069 1.00 98.00 84 VAL A O 1
ATOM 607 N N . TRP A 1 85 ? -4.466 -1.791 0.704 1.00 97.81 85 TRP A N 1
ATOM 608 C CA . TRP A 1 85 ? -4.181 -2.112 2.111 1.00 97.81 85 TRP A CA 1
ATOM 609 C C . TRP A 1 85 ? -2.912 -1.453 2.644 1.00 97.81 85 TRP A C 1
ATOM 611 O O . TRP A 1 85 ? -2.798 -1.198 3.843 1.00 97.81 85 TRP A O 1
ATOM 621 N N . ALA A 1 86 ? -1.966 -1.158 1.759 1.00 98.06 86 ALA A N 1
ATOM 622 C CA . ALA A 1 86 ? -0.730 -0.477 2.097 1.00 98.06 86 ALA A CA 1
ATOM 623 C C . ALA A 1 86 ? -0.206 0.311 0.897 1.00 98.06 86 ALA A C 1
ATOM 625 O O . ALA A 1 86 ? -0.537 0.020 -0.254 1.00 98.06 86 ALA A O 1
ATOM 626 N N . ALA A 1 87 ? 0.653 1.283 1.167 1.00 98.25 87 ALA A N 1
ATOM 627 C CA . ALA A 1 87 ? 1.431 1.968 0.153 1.00 98.25 87 ALA A CA 1
ATOM 628 C C . ALA A 1 87 ? 2.857 2.169 0.647 1.00 98.25 87 ALA A C 1
ATOM 630 O O . ALA A 1 87 ? 3.085 2.435 1.829 1.00 98.25 87 ALA A O 1
ATOM 631 N N . THR A 1 88 ? 3.816 2.078 -0.268 1.00 98.12 88 THR A N 1
ATOM 632 C CA . THR A 1 88 ? 5.193 2.485 -0.011 1.00 98.12 88 THR A CA 1
ATOM 633 C C . THR A 1 88 ? 5.676 3.442 -1.083 1.00 98.12 88 THR A C 1
ATOM 635 O O . THR A 1 88 ? 5.468 3.195 -2.270 1.00 98.12 88 THR A O 1
ATOM 638 N N . THR A 1 89 ? 6.338 4.518 -0.666 1.00 97.75 89 THR A N 1
ATOM 639 C CA . THR A 1 89 ? 6.912 5.509 -1.575 1.00 97.75 89 THR A CA 1
ATOM 640 C C . THR A 1 89 ? 8.419 5.545 -1.408 1.00 97.75 89 THR A C 1
ATOM 642 O O . THR A 1 89 ? 8.910 5.730 -0.297 1.00 97.75 89 THR A O 1
ATOM 645 N N . LEU A 1 90 ? 9.139 5.371 -2.514 1.00 96.81 90 LEU A N 1
ATOM 646 C CA . LEU A 1 90 ? 10.579 5.569 -2.606 1.00 96.81 90 LEU A CA 1
ATOM 647 C C . LEU A 1 90 ? 10.864 6.995 -3.089 1.00 96.81 90 LEU A C 1
ATOM 649 O O . LEU A 1 90 ? 10.395 7.385 -4.162 1.00 96.81 90 LEU A O 1
ATOM 653 N N . HIS A 1 91 ? 11.623 7.763 -2.309 1.00 96.38 91 HIS A N 1
ATOM 654 C CA . HIS A 1 91 ? 11.869 9.187 -2.539 1.00 96.38 91 HIS A CA 1
ATOM 655 C C . HIS A 1 91 ? 13.270 9.427 -3.100 1.00 96.38 91 HIS A C 1
ATOM 657 O O . HIS A 1 91 ? 14.274 9.305 -2.397 1.00 96.38 91 HIS A O 1
ATOM 663 N N . HIS A 1 92 ? 13.340 9.823 -4.368 1.00 95.94 92 HIS A N 1
ATOM 664 C CA . HIS A 1 92 ? 14.546 10.382 -4.971 1.00 95.94 92 HIS A CA 1
ATOM 665 C C . HIS A 1 92 ? 14.561 11.915 -4.810 1.00 95.94 92 HIS A C 1
ATOM 667 O O . HIS A 1 92 ? 13.525 12.518 -4.532 1.00 95.94 92 HIS A O 1
ATOM 673 N N . PRO A 1 93 ? 15.711 12.583 -5.029 1.00 95.75 93 PRO A N 1
ATOM 674 C CA . PRO A 1 93 ? 15.807 14.038 -4.895 1.00 95.75 93 PRO A CA 1
ATOM 675 C C . PRO A 1 93 ? 14.790 14.853 -5.711 1.00 95.75 93 PRO A C 1
ATOM 677 O O . PRO A 1 93 ? 14.318 15.877 -5.227 1.00 95.75 93 PRO A O 1
ATOM 680 N N . ASP A 1 94 ? 14.451 14.407 -6.928 1.00 96.56 94 ASP A N 1
ATOM 681 C CA . ASP A 1 94 ? 13.584 15.152 -7.863 1.00 96.56 94 ASP A CA 1
ATOM 682 C C . ASP A 1 94 ? 12.355 14.352 -8.325 1.00 96.56 94 ASP A C 1
ATOM 684 O O . ASP A 1 94 ? 11.652 14.766 -9.248 1.00 96.56 94 ASP A O 1
ATOM 688 N N . TRP A 1 95 ? 12.135 13.163 -7.760 1.00 97.12 95 TRP A N 1
ATOM 689 C CA . TRP A 1 95 ? 11.133 12.214 -8.242 1.00 97.12 95 TRP A CA 1
ATOM 690 C C . TRP A 1 95 ? 10.785 11.190 -7.159 1.00 97.12 95 TRP A C 1
ATOM 692 O O . TRP A 1 95 ? 11.582 10.935 -6.262 1.00 97.12 95 TRP A O 1
ATOM 702 N N . SER A 1 96 ? 9.623 10.554 -7.244 1.00 97.31 96 SER A N 1
ATOM 703 C CA . SER A 1 96 ? 9.276 9.443 -6.358 1.00 97.31 96 SER A CA 1
ATOM 704 C C . SER A 1 96 ? 8.486 8.360 -7.085 1.00 97.31 96 SER A C 1
ATOM 706 O O . SER A 1 96 ? 7.797 8.627 -8.074 1.00 97.31 96 SER A O 1
ATOM 708 N N . TYR A 1 97 ? 8.599 7.129 -6.576 1.00 97.38 97 TYR A N 1
ATOM 709 C CA . TYR A 1 97 ? 7.789 5.992 -7.008 1.00 97.38 97 TYR A CA 1
ATOM 710 C C . TYR A 1 97 ? 6.914 5.503 -5.868 1.00 97.38 97 TYR A C 1
ATOM 712 O O . TYR A 1 97 ? 7.443 5.193 -4.801 1.00 97.38 97 TYR A O 1
ATOM 720 N N . THR A 1 98 ? 5.608 5.369 -6.092 1.00 98.25 98 THR A N 1
ATOM 721 C CA . THR A 1 98 ? 4.702 4.758 -5.108 1.00 98.25 98 THR A CA 1
ATOM 722 C C . THR A 1 98 ? 4.206 3.397 -5.575 1.00 98.25 98 THR A C 1
ATOM 724 O O . THR A 1 98 ? 3.628 3.272 -6.648 1.00 98.25 98 THR A O 1
ATOM 727 N N . SER A 1 99 ? 4.389 2.371 -4.750 1.00 98.50 99 SER A N 1
ATOM 728 C CA . SER A 1 99 ? 3.742 1.070 -4.925 1.00 98.50 99 SER A CA 1
ATOM 729 C C . SER A 1 99 ? 2.533 0.982 -4.001 1.00 98.50 99 SER A C 1
ATOM 731 O O . SER A 1 99 ? 2.694 1.024 -2.781 1.00 98.50 99 SER A O 1
ATOM 733 N N . GLY A 1 100 ? 1.335 0.867 -4.571 1.00 98.44 100 GLY A N 1
ATOM 734 C CA . GLY A 1 100 ? 0.125 0.518 -3.829 1.00 98.44 100 GLY A CA 1
ATOM 735 C C . GLY A 1 100 ? -0.042 -0.998 -3.773 1.00 98.44 100 GLY A C 1
ATOM 736 O O . GLY A 1 100 ? 0.082 -1.672 -4.791 1.00 98.44 100 GLY A O 1
ATOM 737 N N . ILE A 1 101 ? -0.317 -1.543 -2.593 1.00 98.38 101 ILE A N 1
ATOM 738 C CA . ILE A 1 101 ? -0.582 -2.966 -2.385 1.00 98.38 101 ILE A CA 1
ATOM 739 C C . ILE A 1 101 ? -2.089 -3.106 -2.248 1.00 98.38 101 ILE A C 1
ATOM 741 O O . ILE A 1 101 ? -2.666 -2.622 -1.272 1.00 98.38 101 ILE A O 1
ATOM 745 N N . ALA A 1 102 ? -2.732 -3.728 -3.232 1.00 98.06 102 ALA A N 1
ATOM 746 C CA . ALA A 1 102 ? -4.184 -3.723 -3.331 1.00 98.06 102 ALA A CA 1
ATOM 747 C C . ALA A 1 102 ? -4.764 -5.125 -3.497 1.00 98.06 102 ALA A C 1
ATOM 749 O O . ALA A 1 102 ? -4.255 -5.929 -4.262 1.00 98.06 102 ALA A O 1
ATOM 750 N N . GLU A 1 103 ? -5.862 -5.409 -2.815 1.00 97.62 103 GLU A N 1
ATOM 751 C CA . GLU A 1 103 ? -6.647 -6.616 -3.025 1.00 97.62 103 GLU A CA 1
ATOM 752 C C . GLU A 1 103 ? -7.620 -6.400 -4.185 1.00 97.62 103 GLU A C 1
ATOM 754 O O . GLU A 1 103 ? -8.474 -5.507 -4.148 1.00 97.62 103 GLU A O 1
ATOM 759 N N . ALA A 1 104 ? -7.487 -7.208 -5.231 1.00 96.31 104 ALA A N 1
ATOM 760 C CA . ALA A 1 104 ? -8.386 -7.177 -6.370 1.00 96.31 104 ALA A CA 1
ATOM 761 C C . ALA A 1 104 ? -9.735 -7.813 -6.018 1.00 96.31 104 ALA A C 1
ATOM 763 O O . ALA A 1 104 ? -9.809 -8.834 -5.333 1.00 96.31 104 ALA A O 1
ATOM 764 N N . SER A 1 105 ? -10.818 -7.249 -6.557 1.00 91.31 105 SER A N 1
ATOM 765 C CA . SER A 1 105 ? -12.139 -7.865 -6.412 1.00 91.31 105 SER A CA 1
ATOM 766 C C . SER A 1 105 ? -12.164 -9.268 -7.036 1.00 91.31 105 SER A C 1
ATOM 768 O O . SER A 1 105 ? -11.519 -9.530 -8.057 1.00 91.31 105 SER A O 1
ATOM 770 N N . ALA A 1 106 ? -12.961 -10.167 -6.459 1.00 86.94 106 ALA A N 1
ATOM 771 C CA . ALA A 1 106 ? -13.092 -11.535 -6.950 1.00 86.94 106 ALA A CA 1
ATOM 772 C C . ALA A 1 106 ? -13.478 -11.590 -8.444 1.00 86.94 106 ALA A C 1
ATOM 774 O O . ALA A 1 106 ? -14.332 -10.841 -8.921 1.00 86.94 106 ALA A O 1
ATOM 775 N N . GLY A 1 107 ? -12.863 -12.517 -9.185 1.00 86.19 107 GLY A N 1
ATOM 776 C CA . GLY A 1 107 ? -13.187 -12.785 -10.592 1.00 86.19 107 GLY A CA 1
ATOM 777 C C . GLY A 1 107 ? -12.540 -11.850 -11.620 1.00 86.19 107 GLY A C 1
ATOM 778 O O . GLY A 1 107 ? -12.779 -12.024 -12.818 1.00 86.19 107 GLY A O 1
ATOM 779 N N . GLN A 1 108 ? -11.706 -10.893 -11.200 1.00 90.25 108 GLN A N 1
ATOM 780 C CA . GLN A 1 108 ? -10.947 -10.059 -12.134 1.00 90.25 108 GLN A CA 1
ATOM 781 C C . GLN A 1 108 ? -9.936 -10.886 -12.949 1.00 90.25 108 GLN A C 1
ATOM 783 O O . GLN A 1 108 ? -9.301 -11.826 -12.458 1.00 90.25 108 GLN A O 1
ATOM 788 N N . ARG A 1 109 ? -9.796 -10.540 -14.233 1.00 87.44 109 ARG A N 1
ATOM 789 C CA . ARG A 1 109 ? -8.900 -11.211 -15.185 1.00 87.44 109 ARG A CA 1
ATOM 790 C C . ARG A 1 109 ? -7.694 -10.323 -15.464 1.00 87.44 109 ARG A C 1
ATOM 792 O O . ARG A 1 109 ? -7.853 -9.120 -15.579 1.00 87.44 109 ARG A O 1
ATOM 799 N N . ALA A 1 110 ? -6.533 -10.943 -15.629 1.00 87.25 110 ALA A N 1
ATOM 800 C CA . ALA A 1 110 ? -5.336 -10.288 -16.136 1.00 87.25 110 ALA A CA 1
ATOM 801 C C . ALA A 1 110 ? -5.459 -10.176 -17.663 1.00 87.25 110 ALA A C 1
ATOM 803 O O . ALA A 1 110 ? -5.543 -11.199 -18.348 1.00 87.25 110 ALA A O 1
ATOM 804 N N . ILE A 1 111 ? -5.568 -8.956 -18.192 1.00 87.56 111 ILE A N 1
ATOM 805 C CA . ILE A 1 111 ? -5.752 -8.713 -19.627 1.00 87.56 111 ILE A CA 1
ATOM 806 C C . ILE A 1 111 ? -4.807 -7.592 -20.038 1.00 87.56 111 ILE A C 1
ATOM 808 O O . ILE A 1 111 ? -4.913 -6.501 -19.504 1.00 87.56 111 ILE A O 1
ATOM 812 N N . ALA A 1 112 ? -3.931 -7.838 -21.011 1.00 87.25 112 ALA A N 1
ATOM 813 C CA . ALA A 1 112 ? -3.201 -6.755 -21.661 1.00 87.25 112 ALA A CA 1
ATOM 814 C C . ALA A 1 112 ? -4.196 -5.922 -22.482 1.00 87.25 112 ALA A C 1
ATOM 816 O O . ALA A 1 112 ? -4.816 -6.441 -23.419 1.00 87.25 112 ALA A O 1
ATOM 817 N N . THR A 1 113 ? -4.397 -4.665 -22.096 1.00 85.44 113 THR A N 1
ATOM 818 C CA . THR A 1 113 ? -5.388 -3.767 -22.712 1.00 85.44 113 THR A CA 1
ATOM 819 C C . THR A 1 113 ? -4.776 -2.750 -23.673 1.00 85.44 113 THR A C 1
ATOM 821 O O . THR A 1 113 ? -5.515 -2.087 -24.404 1.00 85.44 113 THR A O 1
ATOM 824 N N . ASP A 1 114 ? -3.447 -2.695 -23.755 1.00 81.56 114 ASP A N 1
ATOM 825 C CA . ASP A 1 114 ? -2.693 -1.806 -24.634 1.00 81.56 114 ASP A CA 1
ATOM 826 C C . ASP A 1 114 ? -1.524 -2.512 -25.356 1.00 81.56 114 ASP A C 1
ATOM 828 O O . ASP A 1 114 ? -1.468 -3.736 -25.462 1.00 81.56 114 ASP A O 1
ATOM 832 N N . HIS A 1 115 ? -0.622 -1.711 -25.928 1.00 79.50 115 HIS A N 1
ATOM 833 C CA . HIS A 1 115 ? 0.561 -2.151 -26.671 1.00 79.50 115 HIS A CA 1
ATOM 834 C C . HIS A 1 115 ? 1.856 -2.063 -25.846 1.00 79.50 115 HIS A C 1
ATOM 836 O O . HIS A 1 115 ? 2.936 -2.340 -26.375 1.00 79.50 115 HIS A O 1
ATOM 842 N N . GLU A 1 116 ? 1.757 -1.655 -24.579 1.00 79.81 116 GLU A N 1
ATOM 843 C CA . GLU A 1 116 ? 2.884 -1.529 -23.650 1.00 79.81 116 GLU A CA 1
ATOM 844 C C . GLU A 1 116 ? 3.172 -2.858 -22.935 1.00 79.81 116 GLU A C 1
ATOM 846 O O . GLU A 1 116 ? 4.248 -3.052 -22.364 1.00 79.81 116 GLU A O 1
ATOM 851 N N . SER A 1 117 ? 2.246 -3.814 -23.057 1.00 84.75 117 SER A N 1
ATOM 852 C CA . SER A 1 117 ? 2.304 -5.142 -22.451 1.00 84.75 117 SER A CA 1
ATOM 853 C C . SER A 1 117 ? 2.387 -6.248 -23.511 1.00 84.75 117 SER A C 1
ATOM 855 O O . SER A 1 117 ? 1.459 -6.436 -24.296 1.00 84.75 117 SER A O 1
ATOM 857 N N . ASP A 1 118 ? 3.454 -7.051 -23.493 1.00 88.75 118 ASP A N 1
ATOM 858 C CA . ASP A 1 118 ? 3.555 -8.269 -24.316 1.00 88.75 118 ASP A CA 1
ATOM 859 C C . ASP A 1 118 ? 2.770 -9.445 -23.691 1.00 88.75 118 ASP A C 1
ATOM 861 O O . ASP A 1 118 ? 2.339 -10.361 -24.395 1.00 88.75 118 ASP A O 1
ATOM 865 N N . ALA A 1 119 ? 2.575 -9.430 -22.366 1.00 92.00 119 ALA A N 1
ATOM 866 C CA . ALA A 1 119 ? 1.740 -10.379 -21.627 1.00 92.00 119 ALA A CA 1
ATOM 867 C C . ALA A 1 119 ? 1.240 -9.771 -20.304 1.00 92.00 119 ALA A C 1
ATOM 869 O O . ALA A 1 119 ? 1.885 -8.889 -19.738 1.00 92.00 119 ALA A O 1
ATOM 870 N N . MET A 1 120 ? 0.113 -10.278 -19.799 1.00 95.38 120 MET A N 1
ATOM 871 C CA . MET A 1 120 ? -0.463 -9.912 -18.501 1.00 95.38 120 MET A CA 1
ATOM 872 C C . MET A 1 120 ? -0.969 -11.180 -17.811 1.00 95.38 120 MET A C 1
ATOM 874 O O . MET A 1 120 ? -1.815 -11.887 -18.364 1.00 95.38 120 MET A O 1
ATOM 878 N N . GLU A 1 121 ? -0.449 -11.496 -16.626 1.00 95.94 121 GLU A N 1
ATOM 879 C CA . GLU A 1 121 ? -0.717 -12.763 -15.935 1.00 95.94 121 GLU A CA 1
ATOM 880 C C . GLU A 1 121 ? -0.927 -12.560 -14.432 1.00 95.94 121 GLU A C 1
ATOM 882 O O . GLU A 1 121 ? -0.269 -11.736 -13.808 1.00 95.94 121 GLU A O 1
ATOM 887 N N . TRP A 1 122 ? -1.809 -13.367 -13.838 1.00 96.62 122 TRP A N 1
ATOM 888 C CA . TRP A 1 122 ? -1.784 -13.602 -12.395 1.00 96.62 122 TRP A CA 1
ATOM 889 C C . TRP A 1 122 ? -0.692 -14.628 -12.102 1.00 96.62 122 TRP A C 1
ATOM 891 O O . TRP A 1 122 ? -0.736 -15.737 -12.638 1.00 96.62 122 TRP A O 1
ATOM 901 N N . VAL A 1 123 ? 0.289 -14.259 -11.284 1.00 97.00 123 VAL A N 1
ATOM 902 C CA . VAL A 1 123 ? 1.443 -15.101 -10.961 1.00 97.00 123 VAL A CA 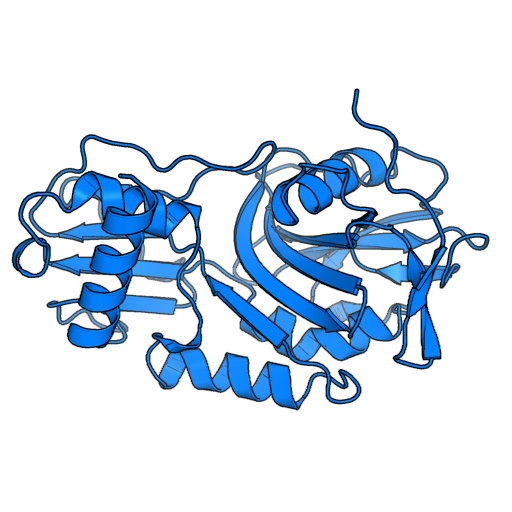1
ATOM 903 C C . VAL A 1 123 ? 1.490 -15.323 -9.449 1.00 97.00 123 VAL A C 1
ATOM 905 O O . VAL A 1 123 ? 1.478 -14.342 -8.705 1.00 97.00 123 VAL A O 1
ATOM 908 N N . PRO A 1 124 ? 1.574 -16.578 -8.966 1.00 97.06 124 PRO A N 1
ATOM 909 C CA . PRO A 1 124 ? 1.794 -16.851 -7.548 1.00 97.06 124 PRO A CA 1
ATOM 910 C C . PRO A 1 124 ? 3.045 -16.135 -7.035 1.00 97.06 124 PRO A C 1
ATOM 912 O O . PRO A 1 124 ? 4.102 -16.240 -7.662 1.00 97.06 124 PRO A O 1
ATOM 915 N N . TRP A 1 125 ? 2.948 -15.464 -5.883 1.00 96.75 125 TRP A N 1
ATOM 916 C CA . TRP A 1 125 ? 4.049 -14.696 -5.281 1.00 96.75 125 TRP A CA 1
ATOM 917 C C . TRP A 1 125 ? 5.354 -15.501 -5.220 1.00 96.75 125 TRP A C 1
ATOM 919 O O . TRP A 1 125 ? 6.409 -15.060 -5.675 1.00 96.75 125 TRP A O 1
ATOM 929 N N . LYS A 1 126 ? 5.251 -16.747 -4.750 1.00 96.06 126 LYS A N 1
ATOM 930 C CA . LYS A 1 126 ? 6.365 -17.698 -4.617 1.00 96.06 126 LYS A CA 1
ATOM 931 C C . LYS A 1 126 ? 7.059 -18.075 -5.936 1.00 96.06 126 LYS A C 1
ATOM 933 O O . LYS A 1 126 ? 8.192 -18.541 -5.897 1.00 96.06 126 LYS A O 1
ATOM 938 N N . ASN A 1 127 ? 6.409 -17.867 -7.082 1.00 97.00 127 ASN A N 1
ATOM 939 C CA . ASN A 1 127 ? 6.942 -18.200 -8.407 1.00 97.00 127 ASN A CA 1
ATOM 940 C C . ASN A 1 127 ? 7.467 -16.965 -9.160 1.00 97.00 127 ASN A C 1
ATOM 942 O O . ASN A 1 127 ? 7.921 -17.091 -10.298 1.00 97.00 127 ASN A O 1
ATOM 946 N N . LEU A 1 128 ? 7.405 -15.761 -8.575 1.00 96.75 128 LEU A N 1
ATOM 947 C CA . LEU A 1 128 ? 7.813 -14.531 -9.263 1.00 96.75 128 LEU A CA 1
ATOM 948 C C . LEU A 1 128 ? 9.276 -14.567 -9.715 1.00 96.75 128 LEU A C 1
ATOM 950 O O . LEU A 1 128 ? 9.584 -14.134 -10.823 1.00 96.75 128 LEU A O 1
ATOM 954 N N . GLU A 1 129 ? 10.172 -15.131 -8.904 1.00 95.12 129 GLU A N 1
ATOM 955 C CA . GLU A 1 129 ? 11.601 -15.203 -9.235 1.00 95.12 129 GLU A CA 1
ATOM 956 C C . GLU A 1 129 ? 11.933 -16.158 -10.396 1.00 95.12 129 GLU A C 1
ATOM 958 O O . GLU A 1 129 ? 13.051 -16.127 -10.912 1.00 95.12 129 GLU A O 1
ATOM 963 N N . GLU A 1 130 ? 10.976 -16.972 -10.852 1.00 96.44 130 GLU A N 1
ATOM 964 C CA . GLU A 1 130 ? 11.118 -17.780 -12.071 1.00 96.44 130 GLU A CA 1
ATOM 965 C C . GLU A 1 130 ? 10.990 -16.928 -13.348 1.00 96.44 130 GLU A C 1
ATOM 967 O O . GLU A 1 130 ? 11.330 -17.376 -14.447 1.00 96.44 130 GLU A O 1
ATOM 972 N N . ARG A 1 131 ? 10.502 -15.687 -13.222 1.00 96.50 131 ARG A N 1
ATOM 973 C CA . ARG A 1 131 ? 10.375 -14.720 -14.314 1.00 96.50 131 ARG A CA 1
ATOM 974 C C . ARG A 1 131 ? 11.591 -13.796 -14.360 1.00 96.50 131 ARG A C 1
ATOM 976 O O . ARG A 1 131 ? 12.254 -13.535 -13.358 1.00 96.50 131 ARG A O 1
ATOM 983 N N . LEU A 1 132 ? 11.868 -13.235 -15.538 1.00 96.69 132 LEU A N 1
ATOM 984 C CA . LEU A 1 132 ? 12.861 -12.168 -15.669 1.00 96.69 132 LEU A CA 1
ATOM 985 C C . LEU A 1 132 ? 12.276 -10.867 -15.107 1.00 96.69 132 LEU A C 1
ATOM 987 O O . LEU A 1 132 ? 11.650 -10.111 -15.840 1.00 96.69 132 LEU A O 1
ATOM 991 N N . LEU A 1 133 ? 12.429 -10.637 -13.806 1.00 97.06 133 LEU A N 1
ATOM 992 C CA . LEU A 1 133 ? 11.855 -9.476 -13.124 1.00 97.06 133 LEU A CA 1
ATOM 993 C C . LEU A 1 133 ? 12.593 -8.174 -13.457 1.00 97.06 133 LEU A C 1
ATOM 995 O O . LEU A 1 133 ? 13.815 -8.158 -13.630 1.00 97.06 133 LEU A O 1
ATOM 999 N N . MET A 1 134 ? 11.849 -7.068 -13.476 1.00 94.88 134 MET A N 1
ATOM 1000 C CA . MET A 1 134 ? 12.423 -5.728 -13.487 1.00 94.88 134 MET A CA 1
ATOM 1001 C C . MET A 1 134 ? 13.309 -5.560 -12.237 1.00 94.88 134 MET A C 1
ATOM 1003 O O . MET A 1 134 ? 12.825 -5.830 -11.134 1.00 94.88 134 MET A O 1
ATOM 1007 N N . PRO A 1 135 ? 14.570 -5.095 -12.362 1.00 91.94 135 PRO A N 1
ATOM 1008 C CA . PRO A 1 135 ? 15.499 -5.027 -11.232 1.00 91.94 135 PRO A CA 1
ATOM 1009 C C . PRO A 1 135 ? 14.946 -4.280 -10.013 1.00 91.94 135 PRO A C 1
ATOM 1011 O O . PRO A 1 135 ? 14.901 -4.856 -8.933 1.00 91.94 135 PRO A O 1
ATOM 1014 N N . ALA A 1 136 ? 14.411 -3.070 -10.210 1.00 90.81 136 ALA A N 1
ATOM 1015 C CA . ALA A 1 136 ? 13.842 -2.270 -9.122 1.00 90.81 136 ALA A CA 1
ATOM 1016 C C . ALA A 1 136 ? 12.645 -2.959 -8.437 1.00 90.81 136 ALA A C 1
ATOM 1018 O O . ALA A 1 136 ? 12.501 -2.898 -7.219 1.00 90.81 136 ALA A O 1
ATOM 1019 N N . PHE A 1 137 ? 11.807 -3.671 -9.203 1.00 94.94 137 PHE A N 1
ATOM 1020 C CA . PHE A 1 137 ? 10.718 -4.457 -8.621 1.00 94.94 137 PHE A CA 1
ATOM 1021 C C . PHE A 1 137 ? 11.273 -5.592 -7.759 1.00 94.94 137 PHE A C 1
ATOM 1023 O O . PHE A 1 137 ? 10.899 -5.704 -6.593 1.00 94.94 137 PHE A O 1
ATOM 1030 N N . LYS A 1 138 ? 12.220 -6.374 -8.295 1.00 94.94 138 LYS A N 1
ATOM 1031 C CA . LYS A 1 138 ? 12.881 -7.461 -7.562 1.00 94.94 138 LYS A CA 1
ATOM 1032 C C . LYS A 1 138 ? 13.526 -6.970 -6.266 1.00 94.94 138 LYS A C 1
ATOM 1034 O O . LYS A 1 138 ? 13.415 -7.626 -5.237 1.00 94.94 138 LYS A O 1
ATOM 1039 N N . GLU A 1 139 ? 14.182 -5.817 -6.310 1.00 93.25 139 GLU A N 1
ATOM 1040 C CA . GLU A 1 139 ? 14.811 -5.210 -5.138 1.00 93.25 139 GLU A CA 1
ATOM 1041 C C . GLU A 1 139 ? 13.782 -4.793 -4.085 1.00 93.25 139 GLU A C 1
ATOM 1043 O O . GLU A 1 139 ? 14.054 -4.952 -2.904 1.00 93.25 139 GLU A O 1
ATOM 1048 N N . SER A 1 140 ? 12.586 -4.354 -4.481 1.00 95.12 140 SER A N 1
ATOM 1049 C CA . SER A 1 140 ? 11.513 -3.985 -3.546 1.00 95.12 140 SER A CA 1
ATOM 1050 C C . SER A 1 140 ? 10.729 -5.170 -2.954 1.00 95.12 140 SER A C 1
ATOM 1052 O O . SER A 1 140 ? 10.025 -4.995 -1.957 1.00 95.12 140 SER A O 1
ATOM 1054 N N . MET A 1 141 ? 10.844 -6.377 -3.526 1.00 96.06 141 MET A N 1
ATOM 1055 C CA . MET A 1 141 ? 10.030 -7.542 -3.142 1.00 96.06 141 MET A CA 1
ATOM 1056 C C . MET A 1 141 ? 10.038 -7.874 -1.639 1.00 96.06 141 MET A C 1
ATOM 1058 O O . MET A 1 141 ? 8.950 -8.123 -1.123 1.00 96.06 141 MET A O 1
ATOM 1062 N N . PRO A 1 142 ? 11.175 -7.845 -0.906 1.00 95.75 142 PRO A N 1
ATOM 1063 C CA . PRO A 1 142 ? 11.174 -8.153 0.527 1.00 95.75 142 PRO A CA 1
ATOM 1064 C C . PRO A 1 142 ? 10.246 -7.247 1.343 1.00 95.75 142 PRO A C 1
ATOM 1066 O O . PRO A 1 142 ? 9.585 -7.700 2.275 1.00 95.75 142 PRO A O 1
ATOM 1069 N N . LEU A 1 143 ? 10.162 -5.964 0.981 1.00 96.56 143 LEU A N 1
ATOM 1070 C CA . LEU A 1 143 ? 9.220 -5.046 1.608 1.00 96.56 143 LEU A CA 1
ATOM 1071 C C . LEU A 1 143 ? 7.786 -5.315 1.158 1.00 96.56 143 LEU A C 1
ATOM 1073 O O . LEU A 1 143 ? 6.879 -5.339 1.984 1.00 96.56 143 LEU A O 1
ATOM 1077 N N . LEU A 1 144 ? 7.566 -5.504 -0.142 1.00 96.75 144 LEU A N 1
ATOM 1078 C CA . LEU A 1 144 ? 6.226 -5.760 -0.670 1.00 96.75 144 LEU A CA 1
ATOM 1079 C C . LEU A 1 144 ? 5.611 -7.028 -0.047 1.00 96.75 144 LEU A C 1
ATOM 1081 O O . LEU A 1 144 ? 4.427 -7.030 0.274 1.00 96.75 144 LEU A O 1
ATOM 1085 N N . GLU A 1 145 ? 6.419 -8.053 0.235 1.00 95.81 145 GLU A N 1
ATOM 1086 C CA . GLU A 1 145 ? 6.006 -9.257 0.968 1.00 95.81 145 GLU A CA 1
ATOM 1087 C C . GLU A 1 145 ? 5.558 -8.964 2.406 1.00 95.81 145 GLU A C 1
ATOM 1089 O O . GLU A 1 145 ? 4.586 -9.552 2.894 1.00 95.81 145 GLU A O 1
ATOM 1094 N N . ALA A 1 146 ? 6.247 -8.049 3.093 1.00 95.38 146 ALA A N 1
ATOM 1095 C CA . ALA A 1 146 ? 5.878 -7.619 4.440 1.00 95.38 146 ALA A CA 1
ATOM 1096 C C . ALA A 1 146 ? 4.557 -6.829 4.458 1.00 95.38 146 ALA A C 1
ATOM 1098 O O . ALA A 1 146 ? 3.855 -6.845 5.468 1.00 95.38 146 ALA A O 1
ATOM 1099 N N . LEU A 1 147 ? 4.210 -6.175 3.344 1.00 96.75 147 LEU A N 1
ATOM 1100 C CA . LEU A 1 147 ? 2.999 -5.362 3.186 1.00 96.75 147 LEU A CA 1
ATOM 1101 C C . LEU A 1 147 ? 1.804 -6.129 2.599 1.00 96.75 147 LEU A C 1
ATOM 1103 O O . LEU A 1 147 ? 0.695 -5.599 2.581 1.00 96.75 147 LEU A O 1
ATOM 1107 N N . LEU A 1 148 ? 2.006 -7.357 2.113 1.00 95.44 148 LEU A N 1
ATOM 1108 C CA . LEU A 1 148 ? 0.941 -8.186 1.552 1.00 95.44 148 LEU A CA 1
ATOM 1109 C C . LEU A 1 148 ? -0.034 -8.672 2.625 1.00 95.44 148 LEU A C 1
ATOM 1111 O O . LEU A 1 148 ? 0.379 -9.296 3.601 1.00 95.44 148 LEU A O 1
ATOM 1115 N N . GLY A 1 149 ? -1.330 -8.491 2.374 1.00 94.88 149 GLY A N 1
ATOM 1116 C CA . GLY A 1 149 ? -2.417 -9.017 3.197 1.00 94.88 149 GLY A CA 1
ATOM 1117 C C . GLY A 1 149 ? -3.283 -7.929 3.829 1.00 94.88 149 GLY A C 1
ATOM 1118 O O . GLY A 1 149 ? -3.020 -6.733 3.706 1.00 94.88 149 GLY A O 1
ATOM 1119 N N . ARG A 1 150 ? -4.352 -8.366 4.497 1.00 95.81 150 ARG A N 1
ATOM 1120 C CA . ARG A 1 150 ? -5.319 -7.474 5.143 1.00 95.81 150 ARG A CA 1
ATOM 1121 C C . ARG A 1 150 ? -4.833 -7.040 6.520 1.00 95.81 150 ARG A C 1
ATOM 1123 O O . ARG A 1 150 ? -4.182 -7.816 7.222 1.00 95.81 150 ARG A O 1
ATOM 1130 N N . THR A 1 151 ? -5.191 -5.829 6.933 1.00 95.31 151 THR A N 1
ATOM 1131 C CA . THR A 1 151 ? -4.868 -5.299 8.267 1.00 95.31 151 THR A CA 1
ATOM 1132 C C . THR A 1 151 ? -6.109 -4.741 8.962 1.00 95.31 151 THR A C 1
ATOM 1134 O O . THR A 1 151 ? -6.959 -4.129 8.320 1.00 95.31 151 THR A O 1
ATOM 1137 N N . LEU A 1 152 ? -6.235 -4.981 10.267 1.00 95.06 152 LEU A N 1
ATOM 1138 C CA . LEU A 1 152 ? -7.374 -4.543 11.078 1.00 95.06 152 LEU A CA 1
ATOM 1139 C C . LEU A 1 152 ? -6.882 -3.727 12.267 1.00 95.06 152 LEU A C 1
ATOM 1141 O O . LEU A 1 152 ? -5.982 -4.159 12.979 1.00 95.06 152 LEU A O 1
ATOM 1145 N N . LEU A 1 153 ? -7.503 -2.583 12.520 1.00 95.00 153 LEU A N 1
ATOM 1146 C CA . LEU A 1 153 ? -7.353 -1.821 13.751 1.00 95.00 153 LEU A CA 1
ATOM 1147 C C . LEU A 1 153 ? -8.648 -1.923 14.562 1.00 95.00 153 LEU A C 1
ATOM 1149 O O . LEU A 1 153 ? -9.695 -1.481 14.107 1.00 95.00 153 LEU A O 1
ATOM 1153 N N . VAL A 1 154 ? -8.581 -2.471 15.771 1.00 94.44 154 VAL A N 1
ATOM 1154 C CA . VAL A 1 154 ? -9.703 -2.509 16.714 1.00 94.44 154 VAL A CA 1
ATOM 1155 C C . VAL A 1 154 ? -9.512 -1.448 17.790 1.00 94.44 154 VAL A C 1
ATOM 1157 O O . VAL A 1 154 ? -8.472 -1.389 18.444 1.00 94.44 154 VAL A O 1
ATOM 1160 N N . VAL A 1 155 ? -10.511 -0.601 17.990 1.00 95.06 155 VAL A N 1
ATOM 1161 C CA . VAL A 1 155 ? -10.434 0.549 18.890 1.00 95.06 155 VAL A CA 1
ATOM 1162 C C . VAL A 1 155 ? -11.560 0.483 19.906 1.00 95.06 155 VAL A C 1
ATOM 1164 O O . VAL A 1 155 ? -12.723 0.437 19.522 1.00 95.06 155 VAL A O 1
ATOM 1167 N N . ASP A 1 156 ? -11.221 0.531 21.189 1.00 94.25 156 ASP A N 1
ATOM 1168 C CA . ASP A 1 156 ? -12.176 0.835 22.255 1.00 94.25 156 ASP A CA 1
ATOM 1169 C C . ASP A 1 156 ? -12.653 2.281 22.092 1.00 94.25 156 ASP A C 1
ATOM 1171 O O . ASP A 1 156 ? -11.851 3.223 22.130 1.00 94.25 156 ASP A O 1
ATOM 1175 N N . SER A 1 157 ? -13.959 2.465 21.908 1.00 94.12 157 SER A N 1
ATOM 1176 C CA . SER A 1 157 ? -14.558 3.793 21.777 1.00 94.12 157 SER A CA 1
ATOM 1177 C C . SER A 1 157 ? -14.307 4.703 22.987 1.00 94.12 157 SER A C 1
ATOM 1179 O O . SER A 1 157 ? -14.232 5.916 22.801 1.00 94.12 157 SER A O 1
ATOM 1181 N N . ASP A 1 158 ? -14.052 4.167 24.186 1.00 93.69 158 ASP A N 1
ATOM 1182 C CA . ASP A 1 158 ? -13.688 4.964 25.367 1.00 93.69 158 ASP A CA 1
ATOM 1183 C C . ASP A 1 158 ? -12.272 5.570 25.266 1.00 93.69 158 ASP A C 1
ATOM 1185 O O . ASP A 1 158 ? -11.910 6.473 26.029 1.00 93.69 158 ASP A O 1
ATOM 1189 N N . ARG A 1 159 ? -11.446 5.102 24.319 1.00 93.44 159 ARG A N 1
ATOM 1190 C CA . ARG A 1 159 ? -10.142 5.707 23.984 1.00 93.44 159 ARG A CA 1
ATOM 1191 C C . ARG A 1 159 ? -10.239 6.795 22.939 1.00 93.44 159 ARG A C 1
ATOM 1193 O O . ARG A 1 159 ? -9.247 7.479 22.686 1.00 93.44 159 ARG A O 1
ATOM 1200 N N . LEU A 1 160 ? -11.407 6.950 22.334 1.00 93.62 160 LEU A N 1
ATOM 1201 C CA . LEU A 1 160 ? -11.623 7.929 21.300 1.00 93.62 160 LEU A CA 1
ATOM 1202 C C . LEU A 1 160 ? -12.136 9.254 21.882 1.00 93.62 160 LEU A C 1
ATOM 1204 O O . LEU A 1 160 ? -12.912 9.290 22.837 1.00 93.62 160 LEU A O 1
ATOM 1208 N N . PRO A 1 161 ? -11.709 10.384 21.308 1.00 91.50 161 PRO A N 1
ATOM 1209 C CA . PRO A 1 161 ? -12.226 11.698 21.675 1.00 91.50 161 PRO A CA 1
ATOM 1210 C C . PRO A 1 161 ? -13.688 11.877 21.230 1.00 91.50 161 PRO A C 1
ATOM 1212 O O . PRO A 1 161 ? -14.153 11.208 20.320 1.00 91.50 161 PRO A O 1
ATOM 1215 N N . ALA A 1 162 ? -14.427 12.827 21.813 1.00 90.38 162 ALA A N 1
ATOM 1216 C CA . ALA A 1 162 ? -15.871 12.971 21.5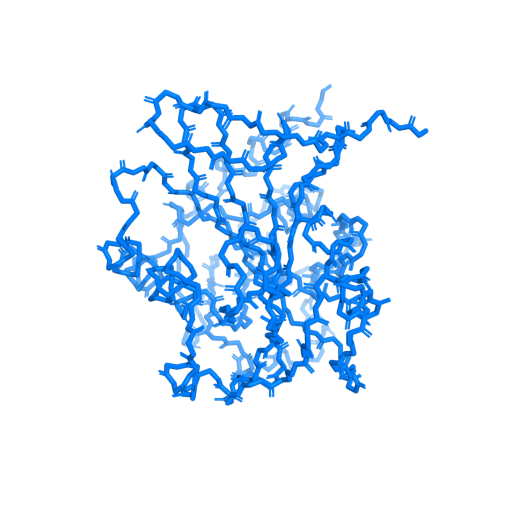63 1.00 90.38 162 ALA A CA 1
ATOM 1217 C C . ALA A 1 162 ? -16.270 13.201 20.084 1.00 90.38 162 ALA A C 1
ATOM 1219 O O . ALA A 1 162 ? -17.379 12.859 19.690 1.00 90.38 162 ALA A O 1
ATOM 1220 N N . ASP A 1 163 ? -15.387 13.780 19.270 1.00 91.50 163 ASP A N 1
ATOM 1221 C CA . ASP A 1 163 ? -15.569 14.079 17.843 1.00 91.50 163 ASP A CA 1
ATOM 1222 C C . ASP A 1 163 ? -14.761 13.135 16.928 1.00 91.50 163 ASP A C 1
ATOM 1224 O O . ASP A 1 163 ? -14.321 13.535 15.851 1.00 91.50 163 ASP A O 1
ATOM 1228 N N . TRP A 1 164 ? -14.530 11.895 17.364 1.00 93.75 164 TRP A N 1
ATOM 1229 C CA . TRP A 1 164 ? -13.619 10.946 16.717 1.00 93.75 164 TRP A CA 1
ATOM 1230 C C . TRP A 1 164 ? -13.989 10.526 15.297 1.00 93.75 164 TRP A C 1
ATOM 1232 O O . TRP A 1 164 ? -13.078 10.214 14.535 1.00 93.75 164 TRP A O 1
ATOM 1242 N N . GLU A 1 165 ? -15.279 10.494 14.942 1.00 94.19 165 GLU A N 1
ATOM 1243 C CA . GLU A 1 165 ? -15.745 9.862 13.699 1.00 94.19 165 GLU A CA 1
ATOM 1244 C C . GLU A 1 165 ? -14.978 10.380 12.486 1.00 94.19 165 GLU A C 1
ATOM 1246 O O . GLU A 1 165 ? -14.339 9.603 11.776 1.00 94.19 165 GLU A O 1
ATOM 1251 N N . ARG A 1 166 ? -14.983 11.703 12.282 1.00 94.12 166 ARG A N 1
ATOM 1252 C CA . ARG A 1 166 ? -14.349 12.327 11.119 1.00 94.12 166 ARG A CA 1
ATOM 1253 C C . ARG A 1 166 ? -12.826 12.110 11.090 1.00 94.12 166 ARG A C 1
ATOM 1255 O O . ARG A 1 166 ? -12.364 11.579 10.084 1.00 94.12 166 ARG A O 1
ATOM 1262 N N . PRO A 1 167 ? -12.059 12.419 12.156 1.00 94.75 167 PRO A N 1
ATOM 1263 C CA . PRO A 1 167 ? -10.633 12.100 12.222 1.00 94.75 167 PRO A CA 1
ATOM 1264 C C . PRO A 1 167 ? -10.302 10.629 11.956 1.00 94.75 167 PRO A C 1
ATOM 1266 O O . PRO A 1 167 ? -9.346 10.352 11.245 1.00 94.75 167 PRO A O 1
ATOM 1269 N N . VAL A 1 168 ? -11.084 9.682 12.483 1.00 95.38 168 VAL A N 1
ATOM 1270 C CA . VAL A 1 168 ? -10.843 8.245 12.272 1.00 95.38 168 VAL A CA 1
ATOM 1271 C C . VAL A 1 168 ? -11.162 7.823 10.834 1.00 95.38 168 VAL A C 1
ATOM 1273 O O . VAL A 1 168 ? -10.412 7.045 10.247 1.00 95.38 168 VAL A O 1
ATOM 1276 N N . ALA A 1 169 ? -12.231 8.343 10.228 1.00 94.38 169 ALA A N 1
ATOM 1277 C CA . ALA A 1 169 ? -12.533 8.065 8.823 1.00 94.38 169 ALA A CA 1
ATOM 1278 C C . ALA A 1 169 ? -11.486 8.667 7.876 1.00 94.38 169 ALA A C 1
ATOM 1280 O O . ALA A 1 169 ? -11.093 8.022 6.903 1.00 94.38 169 ALA A O 1
ATOM 1281 N N . ASP A 1 170 ? -11.004 9.875 8.171 1.00 92.94 170 ASP A N 1
ATOM 1282 C CA . ASP A 1 170 ? -9.923 10.494 7.407 1.00 92.94 170 ASP A CA 1
ATOM 1283 C C . ASP A 1 170 ? -8.605 9.728 7.611 1.00 92.94 170 ASP A C 1
ATOM 1285 O O . ASP A 1 170 ? -7.860 9.553 6.646 1.00 92.94 170 ASP A O 1
ATOM 1289 N N . LEU A 1 171 ? -8.340 9.210 8.818 1.00 93.56 171 LEU A N 1
ATOM 1290 C CA . LEU A 1 171 ? -7.189 8.349 9.110 1.00 93.56 171 LEU A CA 1
ATOM 1291 C C . LEU A 1 171 ? -7.227 7.078 8.273 1.00 93.56 171 LEU A C 1
ATOM 1293 O O . LEU A 1 171 ? -6.231 6.732 7.641 1.00 93.56 171 LEU A O 1
ATOM 1297 N N . ALA A 1 172 ? -8.381 6.412 8.228 1.00 93.12 172 ALA A N 1
ATOM 1298 C CA . ALA A 1 172 ? -8.568 5.234 7.396 1.00 93.12 172 ALA A CA 1
ATOM 1299 C C . ALA A 1 172 ? -8.269 5.553 5.920 1.00 93.12 172 ALA A C 1
ATOM 1301 O O . ALA A 1 172 ? -7.546 4.807 5.264 1.00 93.12 172 ALA A O 1
ATOM 1302 N N . ALA A 1 173 ? -8.764 6.690 5.417 1.00 91.62 173 ALA A N 1
ATOM 1303 C CA . ALA A 1 173 ? -8.578 7.123 4.031 1.00 91.62 173 ALA A CA 1
ATOM 1304 C C . ALA A 1 173 ? -7.141 7.569 3.695 1.00 91.62 173 ALA A C 1
ATOM 1306 O O . ALA A 1 173 ? -6.681 7.363 2.573 1.00 91.62 173 ALA A O 1
ATOM 1307 N N . SER A 1 174 ? -6.443 8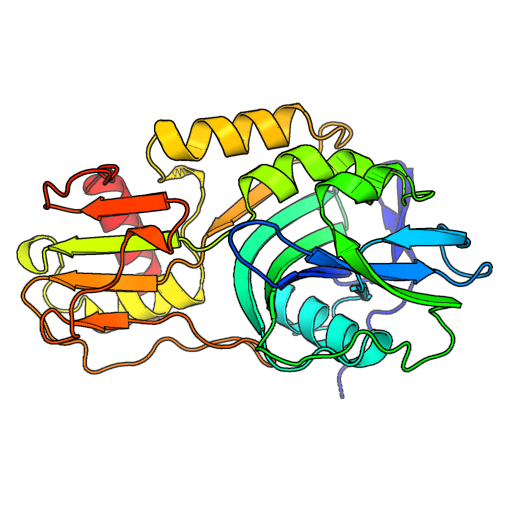.193 4.647 1.00 90.38 174 SER A N 1
ATOM 1308 C CA . SER A 1 174 ? -5.116 8.800 4.439 1.00 90.38 174 SER A CA 1
ATOM 1309 C C . SER A 1 174 ? -3.965 7.855 4.787 1.00 90.38 174 SER A C 1
ATOM 1311 O O . SER A 1 174 ? -2.845 8.050 4.319 1.00 90.38 174 SER A O 1
ATOM 1313 N N . GLY A 1 175 ? -4.254 6.812 5.564 1.00 93.44 175 GLY A N 1
ATOM 1314 C CA . GLY A 1 175 ? -3.307 5.791 5.979 1.00 93.44 175 GLY A CA 1
ATOM 1315 C C . GLY A 1 175 ? -2.604 6.108 7.300 1.00 93.44 175 GLY A C 1
ATOM 1316 O O . GLY A 1 175 ? -2.321 7.253 7.645 1.00 93.44 175 GLY A O 1
ATOM 1317 N N . ILE A 1 176 ? -2.299 5.045 8.037 1.00 94.38 176 ILE A N 1
ATOM 1318 C CA . ILE A 1 176 ? -1.548 5.029 9.287 1.00 94.38 176 ILE A CA 1
ATOM 1319 C C . ILE A 1 176 ? -0.058 4.883 8.946 1.00 94.38 176 ILE A C 1
ATOM 1321 O O . ILE A 1 176 ? 0.325 3.856 8.371 1.00 94.38 176 ILE A O 1
ATOM 1325 N N . PRO A 1 177 ? 0.805 5.857 9.287 1.00 94.94 177 PRO A N 1
ATOM 1326 C CA . PRO A 1 177 ? 2.242 5.735 9.067 1.00 94.94 177 PRO A CA 1
ATOM 1327 C C . PRO A 1 177 ? 2.825 4.534 9.816 1.00 94.94 177 PRO A C 1
ATOM 1329 O O . PRO A 1 177 ? 2.497 4.301 10.981 1.00 94.94 177 PRO A O 1
ATOM 1332 N N . SER A 1 178 ? 3.750 3.804 9.188 1.00 93.38 178 SER A N 1
ATOM 1333 C CA . SER A 1 178 ? 4.387 2.643 9.831 1.00 93.38 178 SER A CA 1
ATOM 1334 C C . SER A 1 178 ? 5.152 2.992 11.114 1.00 93.38 178 SER A C 1
ATOM 1336 O O . SER A 1 178 ? 5.396 2.119 11.945 1.00 93.38 178 SER A O 1
ATOM 1338 N N . THR A 1 179 ? 5.519 4.262 11.300 1.00 90.62 179 THR A N 1
ATOM 1339 C CA . THR A 1 179 ? 6.271 4.776 12.452 1.00 90.62 179 THR A CA 1
ATOM 1340 C C . THR A 1 179 ? 5.507 4.722 13.771 1.00 90.62 179 THR A C 1
ATOM 1342 O O . THR A 1 179 ? 6.150 4.725 14.817 1.00 90.62 179 THR A O 1
ATOM 1345 N N . ILE A 1 180 ? 4.173 4.653 13.737 1.00 91.25 180 ILE A N 1
ATOM 1346 C CA . ILE A 1 180 ? 3.340 4.565 14.946 1.00 91.25 180 ILE A CA 1
ATOM 1347 C C . ILE A 1 180 ? 2.815 3.149 15.220 1.00 91.25 180 ILE A C 1
ATOM 1349 O O . ILE A 1 180 ? 2.064 2.943 16.171 1.00 91.25 180 ILE A O 1
ATOM 1353 N N . LEU A 1 181 ? 3.182 2.178 14.379 1.00 91.44 181 LEU A N 1
ATOM 1354 C CA . LEU A 1 181 ? 2.782 0.785 14.553 1.00 91.44 181 LEU A CA 1
ATOM 1355 C C . LEU A 1 181 ? 3.596 0.106 15.666 1.00 91.44 181 LEU A C 1
ATOM 1357 O O . LEU A 1 181 ? 4.741 0.496 15.909 1.00 91.44 181 LEU A O 1
ATOM 1361 N N . PRO A 1 182 ? 3.055 -0.950 16.300 1.00 90.50 182 PRO A N 1
ATOM 1362 C CA . PRO A 1 182 ? 3.790 -1.733 17.285 1.00 90.50 182 PRO A CA 1
ATOM 1363 C C . PRO A 1 182 ? 4.998 -2.419 16.639 1.00 90.50 182 PRO A C 1
ATOM 1365 O O . PRO A 1 182 ? 4.957 -2.789 15.461 1.00 90.50 182 PRO A O 1
ATOM 1368 N N . THR A 1 183 ? 6.061 -2.620 17.416 1.00 90.94 183 THR A N 1
ATOM 1369 C CA . THR A 1 183 ? 7.335 -3.179 16.940 1.00 90.94 183 THR A CA 1
ATOM 1370 C C . THR A 1 183 ? 7.162 -4.539 16.264 1.00 90.94 183 THR A C 1
ATOM 1372 O O . THR A 1 183 ? 7.784 -4.791 15.244 1.00 90.94 183 THR A O 1
ATOM 1375 N N . GLU A 1 184 ? 6.242 -5.381 16.728 1.00 89.38 184 GLU A N 1
ATOM 1376 C CA . GLU A 1 184 ? 5.971 -6.701 16.145 1.00 89.38 184 GLU A CA 1
ATOM 1377 C C . GLU A 1 184 ? 5.483 -6.639 14.689 1.00 89.38 184 GLU A C 1
ATOM 1379 O O . GLU A 1 184 ? 5.696 -7.580 13.924 1.00 89.38 184 GLU A O 1
ATOM 1384 N N . VAL A 1 185 ? 4.845 -5.534 14.296 1.00 90.12 185 VAL A N 1
ATOM 1385 C CA .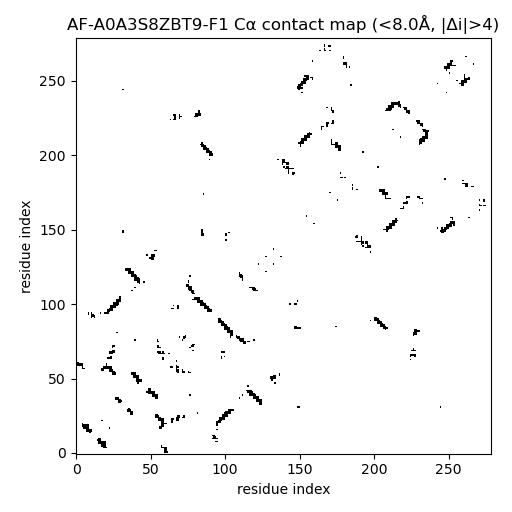 VAL A 1 185 ? 4.386 -5.307 12.919 1.00 90.12 185 VAL A CA 1
ATOM 1386 C C . VAL A 1 185 ? 5.338 -4.394 12.153 1.00 90.12 185 VAL A C 1
ATOM 1388 O O . VAL A 1 185 ? 5.520 -4.550 10.946 1.00 90.12 185 VAL A O 1
ATOM 1391 N N . GLN A 1 186 ? 5.991 -3.470 12.852 1.00 92.81 186 GLN A N 1
ATOM 1392 C CA . GLN A 1 186 ? 6.990 -2.584 12.274 1.00 92.81 186 GLN A CA 1
ATOM 1393 C C . GLN A 1 186 ? 8.280 -3.334 11.895 1.00 92.81 186 GLN A C 1
ATOM 1395 O O . GLN A 1 186 ? 8.851 -3.047 10.847 1.00 92.81 186 GLN A O 1
ATOM 1400 N N . ASP A 1 187 ? 8.722 -4.317 12.680 1.00 94.25 187 ASP A N 1
ATOM 1401 C CA . ASP A 1 187 ? 9.985 -5.038 12.480 1.00 94.25 187 ASP A CA 1
ATOM 1402 C C . ASP A 1 187 ? 10.060 -5.759 11.124 1.00 94.25 187 ASP A C 1
ATOM 1404 O O . ASP A 1 187 ? 11.053 -5.565 10.418 1.00 94.25 187 ASP A O 1
ATOM 1408 N N . PRO A 1 188 ? 9.045 -6.533 10.681 1.00 94.25 188 PRO A N 1
ATOM 1409 C CA . PRO A 1 188 ? 9.044 -7.109 9.337 1.00 94.25 188 PRO A CA 1
ATOM 1410 C C . PRO A 1 188 ? 9.100 -6.052 8.228 1.00 94.25 188 PRO A C 1
ATOM 1412 O O . PRO A 1 188 ? 9.780 -6.259 7.225 1.00 94.25 188 PRO A O 1
ATOM 1415 N N . ILE A 1 189 ? 8.422 -4.912 8.412 1.00 95.06 189 ILE A N 1
ATOM 1416 C CA . ILE A 1 189 ? 8.442 -3.796 7.456 1.00 95.06 189 ILE A CA 1
ATOM 1417 C C . ILE A 1 189 ? 9.851 -3.199 7.394 1.00 95.06 189 ILE A C 1
ATOM 1419 O O . ILE A 1 189 ? 10.407 -3.068 6.308 1.00 95.06 189 ILE A O 1
ATOM 1423 N N . LEU A 1 190 ? 10.466 -2.897 8.540 1.00 93.69 190 LEU A N 1
ATOM 1424 C CA . LEU A 1 190 ? 11.824 -2.354 8.616 1.00 93.69 190 LEU A CA 1
ATOM 1425 C C . LEU A 1 190 ? 12.866 -3.334 8.070 1.00 93.69 190 LEU A C 1
ATOM 1427 O O . LEU A 1 190 ? 13.783 -2.921 7.363 1.00 93.69 190 LEU A O 1
ATOM 1431 N N . ALA A 1 191 ? 12.717 -4.629 8.347 1.00 94.38 191 ALA A N 1
ATOM 1432 C CA . ALA A 1 191 ? 13.570 -5.668 7.785 1.00 94.38 191 ALA A CA 1
ATOM 1433 C C . ALA A 1 191 ? 13.423 -5.747 6.258 1.00 94.38 191 ALA A C 1
ATOM 1435 O O . ALA A 1 191 ? 14.429 -5.815 5.552 1.00 94.38 191 ALA A O 1
ATOM 1436 N N . GLY A 1 192 ? 12.191 -5.675 5.745 1.00 94.88 192 GLY A N 1
ATOM 1437 C CA . GLY A 1 192 ? 11.904 -5.613 4.314 1.00 94.88 192 GLY A CA 1
ATOM 1438 C C . GLY A 1 192 ? 12.490 -4.366 3.650 1.00 94.88 192 GLY A C 1
ATOM 1439 O O . GLY A 1 192 ? 13.123 -4.478 2.605 1.00 94.88 192 GLY A O 1
ATOM 1440 N N . MET A 1 193 ? 12.363 -3.195 4.285 1.00 92.31 193 MET A N 1
ATOM 1441 C CA . MET A 1 193 ? 12.982 -1.941 3.834 1.00 92.31 193 MET A CA 1
ATOM 1442 C C . MET A 1 193 ? 14.511 -2.038 3.811 1.00 92.31 193 MET A C 1
ATOM 1444 O O . MET A 1 193 ? 15.134 -1.607 2.851 1.00 92.31 193 MET A O 1
ATOM 1448 N N . ALA A 1 194 ? 15.129 -2.623 4.840 1.00 91.56 194 ALA A N 1
ATOM 1449 C CA . ALA A 1 194 ? 16.580 -2.793 4.902 1.00 91.56 194 ALA A CA 1
ATOM 1450 C C . ALA A 1 194 ? 17.105 -3.822 3.885 1.00 91.56 194 ALA A C 1
ATOM 1452 O O . ALA A 1 194 ? 18.241 -3.718 3.420 1.00 91.56 194 ALA A O 1
ATOM 1453 N N . ALA A 1 195 ? 16.294 -4.831 3.556 1.00 91.81 195 ALA A N 1
ATOM 1454 C CA . ALA A 1 195 ? 16.599 -5.813 2.523 1.00 91.81 195 ALA A CA 1
ATOM 1455 C C . ALA A 1 195 ? 16.351 -5.271 1.106 1.00 91.81 195 ALA A C 1
ATOM 1457 O O . ALA A 1 195 ? 16.980 -5.756 0.158 1.00 91.81 195 ALA A O 1
ATOM 1458 N N . ALA A 1 196 ? 15.474 -4.271 0.965 1.00 86.25 196 ALA A N 1
ATOM 1459 C CA . ALA A 1 196 ? 15.262 -3.577 -0.289 1.00 86.25 196 ALA A CA 1
ATOM 1460 C C . ALA A 1 196 ? 16.516 -2.778 -0.662 1.00 86.25 196 ALA A C 1
ATOM 1462 O O . ALA A 1 196 ? 17.044 -1.982 0.113 1.00 86.25 196 ALA A O 1
ATOM 1463 N N . ARG A 1 197 ? 17.064 -3.035 -1.852 1.00 77.19 197 ARG A N 1
ATOM 1464 C CA . ARG A 1 197 ? 18.360 -2.481 -2.287 1.00 77.19 197 ARG A CA 1
ATOM 1465 C C . ARG A 1 197 ? 18.207 -1.093 -2.907 1.00 77.19 197 ARG A C 1
ATOM 1467 O O . ARG A 1 197 ? 18.724 -0.819 -3.979 1.00 77.19 197 ARG A O 1
ATOM 1474 N N . ASP A 1 198 ? 17.541 -0.207 -2.186 1.00 75.50 198 ASP A N 1
ATOM 1475 C CA . ASP A 1 198 ? 17.033 1.084 -2.655 1.00 75.50 198 ASP A CA 1
ATOM 1476 C C . ASP A 1 198 ? 18.094 2.203 -2.773 1.00 75.50 198 ASP A C 1
ATOM 1478 O O . ASP A 1 198 ? 17.788 3.378 -2.595 1.00 75.50 198 ASP A O 1
ATOM 1482 N N . GLU A 1 199 ? 19.367 1.867 -3.003 1.00 71.31 199 GLU A N 1
ATOM 1483 C CA . GLU A 1 199 ? 20.475 2.829 -3.197 1.00 71.31 199 GLU A CA 1
ATOM 1484 C C . GLU A 1 199 ? 20.643 3.914 -2.092 1.00 71.31 199 GLU A C 1
ATOM 1486 O O . GLU A 1 199 ? 21.365 4.895 -2.281 1.00 71.31 199 GLU A O 1
ATOM 1491 N N . ASN A 1 200 ? 20.081 3.689 -0.894 1.00 80.12 200 ASN A N 1
ATOM 1492 C CA . ASN A 1 200 ? 19.986 4.612 0.258 1.00 80.12 200 ASN A CA 1
ATOM 1493 C C . ASN A 1 200 ? 18.970 5.764 0.122 1.00 80.12 200 ASN A C 1
ATOM 1495 O O . ASN A 1 200 ? 19.093 6.769 0.827 1.00 80.12 200 ASN A O 1
ATOM 1499 N N . PHE A 1 201 ? 17.976 5.646 -0.754 1.00 90.50 201 PHE A N 1
ATOM 1500 C CA . PHE A 1 201 ? 16.867 6.596 -0.800 1.00 90.50 201 PHE A CA 1
ATOM 1501 C C . PHE A 1 201 ? 15.917 6.412 0.386 1.00 90.50 201 PHE A C 1
ATOM 1503 O O . PHE A 1 201 ? 15.754 5.313 0.919 1.00 90.50 201 PHE A O 1
ATOM 1510 N N . GLU A 1 202 ? 15.294 7.512 0.814 1.00 92.25 202 GLU A N 1
ATOM 1511 C CA . GLU A 1 202 ? 14.278 7.457 1.859 1.00 92.25 202 GLU A CA 1
ATOM 1512 C C . GLU A 1 202 ? 13.059 6.699 1.345 1.00 92.25 202 GLU A C 1
ATOM 1514 O O . GLU A 1 202 ? 12.634 6.860 0.197 1.00 92.25 202 GLU A O 1
ATOM 1519 N N . ARG A 1 203 ? 12.464 5.898 2.224 1.00 93.81 203 ARG A N 1
ATOM 1520 C CA . ARG A 1 203 ? 11.239 5.183 1.929 1.00 93.81 203 ARG A CA 1
ATOM 1521 C C . ARG A 1 203 ? 10.224 5.373 3.042 1.00 93.81 203 ARG A C 1
ATOM 1523 O O . ARG A 1 203 ? 10.530 5.159 4.212 1.00 93.81 203 ARG A O 1
ATOM 1530 N N . THR A 1 204 ? 9.002 5.715 2.657 1.00 95.69 204 THR A N 1
ATOM 1531 C CA . THR A 1 204 ? 7.861 5.816 3.570 1.00 95.69 204 THR A CA 1
ATOM 1532 C C . THR A 1 204 ? 6.882 4.671 3.338 1.00 95.69 204 THR A C 1
ATOM 1534 O O . THR A 1 204 ? 6.821 4.090 2.249 1.00 95.69 204 THR A O 1
ATOM 1537 N N . VAL A 1 205 ? 6.130 4.322 4.384 1.00 97.38 205 VAL A N 1
ATOM 1538 C CA . VAL A 1 205 ? 5.101 3.276 4.367 1.00 97.38 205 VAL A CA 1
ATOM 1539 C C . VAL A 1 205 ? 3.872 3.769 5.124 1.00 97.38 205 VAL A C 1
ATOM 1541 O O . VAL A 1 205 ? 3.998 4.300 6.230 1.00 97.38 205 VAL A O 1
ATOM 1544 N N . ALA A 1 206 ? 2.696 3.548 4.543 1.00 96.50 206 ALA A N 1
ATOM 1545 C CA . ALA A 1 206 ? 1.405 3.760 5.187 1.00 96.50 206 ALA A CA 1
ATOM 1546 C C . ALA A 1 206 ? 0.529 2.509 5.044 1.00 96.50 206 ALA A C 1
ATOM 1548 O O . ALA A 1 206 ? 0.519 1.876 3.986 1.00 96.50 206 ALA A O 1
ATOM 1549 N N . LEU A 1 207 ? -0.202 2.161 6.104 1.00 96.94 207 LEU A N 1
ATOM 1550 C CA . LEU A 1 207 ? -1.211 1.100 6.102 1.00 96.94 207 LEU A CA 1
ATOM 1551 C C . LEU A 1 207 ? -2.610 1.707 6.078 1.00 96.94 207 LEU A C 1
ATOM 1553 O O . LEU A 1 207 ? -2.872 2.685 6.767 1.00 96.94 207 LEU A O 1
ATOM 1557 N N . PHE A 1 208 ? -3.528 1.089 5.352 1.00 96.81 208 PHE A N 1
ATOM 1558 C CA . PHE A 1 208 ? -4.927 1.503 5.264 1.00 96.81 208 PHE A CA 1
ATOM 1559 C C . PHE A 1 208 ? -5.793 0.380 5.839 1.00 96.81 208 PHE A C 1
ATOM 1561 O O . PHE A 1 208 ? -6.448 -0.329 5.068 1.00 96.81 208 PHE A O 1
ATOM 1568 N N . PRO A 1 209 ? -5.743 0.124 7.159 1.00 95.50 209 PRO A N 1
ATOM 1569 C CA . PRO A 1 209 ? -6.473 -0.987 7.747 1.00 95.50 209 PRO A CA 1
ATOM 1570 C C . PRO A 1 209 ? -7.979 -0.744 7.664 1.00 95.50 209 PRO A C 1
ATOM 1572 O O . PRO A 1 209 ? -8.438 0.392 7.536 1.00 95.50 209 PRO A O 1
ATOM 1575 N N . ASP A 1 210 ? -8.754 -1.815 7.767 1.00 95.12 210 ASP A N 1
ATOM 1576 C CA . ASP A 1 210 ? -10.125 -1.654 8.242 1.00 95.12 210 ASP A CA 1
ATOM 1577 C C . ASP A 1 210 ? -10.084 -1.273 9.721 1.00 95.12 210 ASP A C 1
ATOM 1579 O O . ASP A 1 210 ? -9.155 -1.644 10.443 1.00 95.12 210 ASP A O 1
ATOM 1583 N N . ILE A 1 211 ? -11.082 -0.529 10.182 1.00 95.38 211 ILE A N 1
ATOM 1584 C CA . ILE A 1 211 ? -11.154 -0.071 11.564 1.00 95.38 211 ILE A CA 1
ATOM 1585 C C . ILE A 1 211 ? -12.458 -0.566 12.181 1.00 95.38 211 ILE A C 1
ATOM 1587 O O . ILE A 1 211 ? -13.537 -0.222 11.710 1.00 95.38 211 ILE A O 1
ATOM 1591 N N . LEU A 1 212 ? -12.362 -1.356 13.247 1.00 94.75 212 LEU A N 1
ATOM 1592 C CA . LEU A 1 212 ? -13.487 -1.790 14.069 1.00 94.75 212 LEU A CA 1
ATOM 1593 C C . LEU A 1 212 ? -13.536 -0.954 15.347 1.00 94.75 212 LEU A C 1
ATOM 1595 O O . LEU A 1 212 ? -12.578 -0.935 16.114 1.00 94.75 212 LEU A O 1
ATOM 1599 N N . ILE A 1 213 ? -14.663 -0.295 15.591 1.00 94.81 213 ILE A N 1
ATOM 1600 C CA . ILE A 1 213 ? -14.916 0.474 16.805 1.00 94.81 213 ILE A CA 1
ATOM 1601 C C . ILE A 1 213 ? -15.758 -0.370 17.758 1.00 94.81 213 ILE A C 1
ATOM 1603 O O . ILE A 1 213 ? -16.931 -0.650 17.508 1.00 94.81 213 ILE A O 1
ATOM 1607 N N . GLU A 1 214 ? -15.154 -0.788 18.863 1.00 93.00 214 GLU A N 1
ATOM 1608 C CA . GLU A 1 214 ? -15.844 -1.496 19.931 1.00 93.00 214 GLU A CA 1
ATOM 1609 C C . GLU A 1 214 ? -16.567 -0.494 20.843 1.00 93.00 214 GLU A C 1
ATOM 1611 O O . GLU A 1 214 ? -16.013 0.533 21.236 1.00 93.00 214 GLU A O 1
ATOM 1616 N N . GLY A 1 215 ? -17.842 -0.758 21.141 1.00 92.12 215 GLY A N 1
ATOM 1617 C CA . GLY A 1 215 ? -18.679 0.112 21.973 1.00 92.12 215 GLY A CA 1
ATOM 1618 C C . GLY A 1 215 ? -19.371 1.266 21.235 1.00 92.12 215 GLY A C 1
ATOM 1619 O O . GLY A 1 215 ? -20.165 1.977 21.854 1.00 92.12 215 GLY A O 1
ATOM 1620 N N . ALA A 1 216 ? -19.154 1.433 19.924 1.00 92.50 216 ALA A N 1
ATOM 1621 C CA . ALA A 1 216 ? -19.855 2.435 19.121 1.00 92.50 216 ALA A CA 1
ATOM 1622 C C . ALA A 1 216 ? -20.204 1.942 17.707 1.00 92.50 216 ALA A C 1
ATOM 1624 O O . ALA A 1 216 ? -19.565 1.047 17.160 1.00 92.50 216 ALA A O 1
ATOM 1625 N N . GLU A 1 217 ? -21.222 2.568 17.111 1.00 92.31 217 GLU A N 1
ATOM 1626 C CA . GLU A 1 217 ? -21.619 2.372 15.715 1.00 92.31 217 GLU A CA 1
ATOM 1627 C C . GLU A 1 217 ? -21.240 3.615 14.900 1.00 92.31 217 GLU A C 1
ATOM 1629 O O . GLU A 1 217 ? -21.857 4.667 15.093 1.00 92.31 217 GLU A 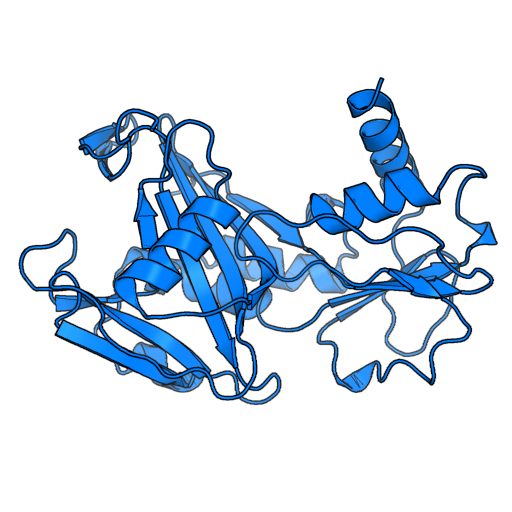O 1
ATOM 1634 N N . PRO A 1 218 ? -20.238 3.527 14.007 1.00 92.12 218 PRO A N 1
ATOM 1635 C CA . PRO A 1 218 ? -19.855 4.640 13.150 1.00 92.12 218 PRO A CA 1
ATOM 1636 C C . PRO A 1 218 ? -20.996 5.058 12.218 1.00 92.12 218 PRO A C 1
ATOM 1638 O O . PRO A 1 218 ? -21.615 4.221 11.560 1.00 92.12 218 PRO A O 1
ATOM 1641 N N . THR A 1 219 ? -21.247 6.363 12.103 1.00 92.69 219 THR A N 1
ATOM 1642 C CA . THR A 1 219 ? -22.293 6.890 11.205 1.00 92.69 219 THR A CA 1
ATOM 1643 C C . THR A 1 219 ? -21.769 7.415 9.869 1.00 92.69 219 THR A C 1
ATOM 1645 O O . THR A 1 219 ? -22.555 7.749 8.977 1.00 92.69 219 THR A O 1
ATOM 1648 N N . ILE A 1 220 ? -20.446 7.456 9.700 1.00 92.62 220 ILE A N 1
ATOM 1649 C CA . ILE A 1 220 ? -19.784 7.931 8.486 1.00 92.62 220 ILE A CA 1
ATOM 1650 C C . ILE A 1 220 ? -18.964 6.826 7.824 1.00 92.62 220 ILE A C 1
ATOM 1652 O O . ILE A 1 220 ? -18.505 5.891 8.474 1.00 92.62 220 ILE A O 1
ATOM 1656 N N . GLN A 1 221 ? -18.761 6.962 6.516 1.00 91.00 221 GLN A N 1
ATOM 1657 C CA . GLN A 1 221 ? -17.921 6.068 5.724 1.00 91.00 221 GLN A CA 1
ATOM 1658 C C . GLN A 1 221 ? -16.633 6.793 5.315 1.00 91.00 221 GLN A C 1
ATOM 1660 O O . GLN A 1 221 ? -16.713 7.963 4.918 1.00 91.00 221 GLN A O 1
ATOM 1665 N N . PRO A 1 222 ? -15.463 6.131 5.383 1.00 93.94 222 PRO A N 1
ATOM 1666 C CA . PRO A 1 222 ? -14.229 6.664 4.825 1.00 93.94 222 PRO A CA 1
ATOM 1667 C C . PRO A 1 222 ? -14.371 6.964 3.333 1.00 93.94 222 PRO A C 1
ATOM 1669 O O . PRO A 1 222 ? -15.024 6.239 2.582 1.00 93.94 222 PRO A O 1
ATOM 1672 N N . THR A 1 223 ? -13.738 8.043 2.890 1.00 92.25 223 THR A N 1
ATOM 1673 C CA . THR A 1 223 ? -13.592 8.333 1.462 1.00 92.25 223 THR A CA 1
ATOM 1674 C C . THR A 1 223 ? -12.448 7.517 0.870 1.00 92.25 223 THR A C 1
ATOM 1676 O O . THR A 1 223 ? -11.530 7.130 1.589 1.00 92.25 223 THR A O 1
ATOM 1679 N N . SER A 1 224 ? -12.448 7.312 -0.444 1.00 90.31 224 SER A N 1
ATOM 1680 C CA . SER A 1 224 ? -11.318 6.715 -1.152 1.00 90.31 224 SER A CA 1
ATOM 1681 C C . SER A 1 224 ? -10.959 7.506 -2.404 1.00 90.31 224 SER A C 1
ATOM 1683 O O . SER A 1 224 ? -11.827 8.175 -2.977 1.00 90.31 224 SER A O 1
ATOM 1685 N N . PRO A 1 225 ? -9.691 7.438 -2.840 1.00 88.12 225 PRO A N 1
ATOM 1686 C CA . PRO A 1 225 ? -9.306 7.975 -4.131 1.00 88.12 225 PRO A CA 1
ATOM 1687 C C . PRO A 1 225 ? -10.012 7.239 -5.279 1.00 88.12 225 PRO A C 1
ATOM 1689 O O . PRO A 1 225 ? -10.490 6.109 -5.128 1.00 88.12 225 PRO A O 1
ATOM 1692 N N . THR A 1 226 ? -10.072 7.872 -6.449 1.00 89.62 226 THR A N 1
ATOM 1693 C CA . THR A 1 226 ? -10.701 7.277 -7.638 1.00 89.62 226 THR A CA 1
ATOM 1694 C C . THR A 1 226 ? -10.099 5.901 -7.960 1.00 89.62 226 THR A C 1
ATOM 1696 O O . THR A 1 226 ? -8.885 5.732 -7.988 1.00 89.62 226 THR A O 1
ATOM 1699 N N . GLY A 1 227 ? -10.958 4.903 -8.200 1.00 87.88 227 GLY A N 1
ATOM 1700 C CA . GLY A 1 227 ? -10.551 3.521 -8.493 1.00 87.88 227 GLY A CA 1
ATOM 1701 C C . GLY A 1 227 ? -10.317 2.639 -7.259 1.00 87.88 227 GLY A C 1
ATOM 1702 O O . GLY A 1 227 ? -10.302 1.414 -7.390 1.00 87.88 227 GLY A O 1
ATOM 1703 N N . ALA A 1 228 ? -10.195 3.221 -6.061 1.00 95.06 228 ALA A N 1
ATOM 17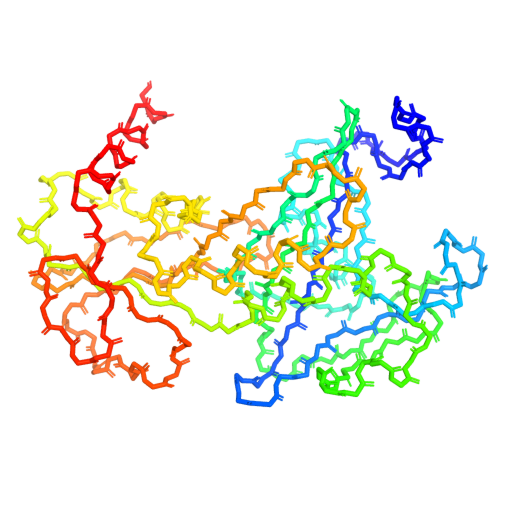04 C CA . ALA A 1 228 ? -10.011 2.470 -4.824 1.00 95.06 228 ALA A CA 1
ATOM 1705 C C . ALA A 1 228 ? -11.352 2.144 -4.150 1.00 95.06 228 ALA A C 1
ATOM 1707 O O . ALA A 1 228 ? -12.247 2.987 -4.052 1.00 95.06 228 ALA A O 1
ATOM 1708 N N . ILE A 1 229 ? -11.464 0.931 -3.613 1.00 95.81 229 ILE A N 1
ATOM 1709 C CA . ILE A 1 229 ? -12.514 0.562 -2.658 1.00 95.81 229 ILE A CA 1
ATOM 1710 C C . ILE A 1 229 ? -12.142 1.174 -1.297 1.00 95.81 229 ILE A C 1
ATOM 1712 O O . ILE A 1 229 ? -11.000 0.985 -0.862 1.00 95.81 229 ILE A O 1
ATOM 1716 N N . PRO A 1 230 ? -13.053 1.905 -0.625 1.00 93.88 230 PRO A N 1
ATOM 1717 C CA . PRO A 1 230 ? -12.748 2.536 0.651 1.00 93.88 230 PRO A CA 1
ATOM 1718 C C . PRO A 1 230 ? -12.486 1.514 1.763 1.00 93.88 230 PRO A C 1
ATOM 1720 O O . PRO A 1 230 ? -13.077 0.432 1.756 1.00 93.88 230 PRO A O 1
ATOM 1723 N N . PRO A 1 231 ? -11.620 1.859 2.733 1.00 94.00 231 PRO A N 1
ATOM 1724 C CA . PRO A 1 231 ? -11.533 1.149 3.999 1.00 94.00 231 PRO A CA 1
ATOM 1725 C C . PRO A 1 231 ? -12.871 1.069 4.714 1.00 94.00 231 PRO A C 1
ATOM 1727 O O . PRO A 1 231 ? -13.695 1.980 4.618 1.00 94.00 231 PRO A O 1
ATOM 1730 N N . SER A 1 232 ? -13.057 -0.004 5.475 1.00 92.94 232 SER A N 1
ATOM 1731 C CA . SER A 1 232 ? -14.255 -0.175 6.286 1.00 92.94 232 SER A CA 1
ATOM 1732 C C . SER A 1 232 ? -14.073 0.490 7.644 1.00 92.94 232 SER A C 1
ATOM 1734 O O . SER A 1 232 ? -13.055 0.289 8.306 1.00 92.94 232 SER A O 1
ATOM 1736 N N . LEU A 1 233 ? -15.086 1.236 8.080 1.00 94.19 233 LEU A N 1
ATOM 1737 C CA . LEU A 1 233 ? -15.238 1.674 9.464 1.00 94.19 233 LEU A CA 1
ATOM 1738 C C . LEU A 1 233 ? -16.456 0.946 10.047 1.00 94.19 233 LEU A C 1
ATOM 1740 O O . LEU A 1 233 ? -17.593 1.208 9.655 1.00 94.19 233 LEU A O 1
ATOM 1744 N N . LEU A 1 234 ? -16.193 -0.031 10.910 1.00 92.75 234 LEU A N 1
ATOM 1745 C CA . LEU A 1 234 ? -17.143 -1.019 11.419 1.00 92.75 234 LEU A CA 1
ATOM 1746 C C . LEU A 1 234 ? -17.494 -0.721 12.880 1.00 92.75 234 LEU A C 1
ATOM 1748 O O . LEU A 1 234 ? -16.653 -0.227 13.628 1.00 92.75 234 LEU A O 1
ATOM 1752 N N . GLY A 1 235 ? -18.718 -1.042 13.292 1.00 90.44 235 GLY A N 1
ATOM 1753 C CA . GLY A 1 235 ? -19.166 -0.958 14.684 1.00 90.44 235 GLY A CA 1
ATOM 1754 C C . GLY A 1 235 ? -19.340 -2.324 15.345 1.00 90.44 235 GLY A C 1
ATOM 1755 O O . GLY A 1 235 ? -19.390 -3.362 14.676 1.00 90.44 235 GLY A O 1
ATOM 1756 N N . SER A 1 236 ? -19.447 -2.314 16.673 1.00 70.88 236 SER A N 1
ATOM 1757 C CA . SER A 1 236 ? -19.597 -3.497 17.540 1.00 70.88 236 SER A CA 1
ATOM 1758 C C . SER A 1 236 ? -20.802 -4.411 17.239 1.00 70.88 236 SER A C 1
ATOM 1760 O O . SER A 1 236 ? -20.842 -5.543 17.717 1.00 70.88 236 SER A O 1
ATOM 1762 N N . GLY A 1 237 ? -21.778 -3.943 16.459 1.00 61.06 237 GLY A N 1
ATOM 1763 C CA . GLY A 1 237 ? -22.960 -4.674 16.001 1.00 61.06 237 GLY A CA 1
ATOM 1764 C C . GLY A 1 237 ? -22.785 -5.399 14.664 1.00 61.06 237 GLY A C 1
ATOM 1765 O O . GLY A 1 237 ? -23.734 -6.023 14.189 1.00 61.06 237 GLY A O 1
ATOM 1766 N N . THR A 1 238 ? -21.602 -5.324 14.050 1.00 54.78 238 THR A N 1
ATOM 1767 C CA . THR A 1 238 ? -21.249 -6.187 12.918 1.00 54.78 238 THR A CA 1
ATOM 1768 C C . THR A 1 238 ? -21.032 -7.616 13.427 1.00 54.78 238 THR A C 1
ATOM 1770 O O . THR A 1 238 ? -20.366 -7.823 14.440 1.00 54.78 238 THR A O 1
ATOM 1773 N N . ASP A 1 239 ? -21.648 -8.612 12.776 1.00 53.62 239 ASP A N 1
ATOM 1774 C CA . ASP A 1 239 ? -21.374 -10.029 13.049 1.00 53.62 239 ASP A CA 1
ATOM 1775 C C . ASP A 1 239 ? -19.854 -10.256 13.110 1.00 53.62 239 ASP A C 1
ATOM 1777 O O . ASP A 1 239 ? -19.122 -9.645 12.333 1.00 53.62 239 ASP A O 1
ATOM 1781 N N . ALA A 1 240 ? -19.400 -11.093 14.053 1.00 61.59 240 ALA A N 1
ATOM 1782 C CA . ALA A 1 240 ? -17.994 -11.288 14.417 1.00 61.59 240 ALA A CA 1
ATOM 1783 C C . ALA A 1 240 ? -17.034 -11.121 13.225 1.00 61.59 240 ALA A C 1
ATOM 1785 O O . ALA A 1 240 ? -16.987 -11.980 12.344 1.00 61.59 240 ALA A O 1
ATOM 1786 N N . VAL A 1 241 ? -16.273 -10.018 13.210 1.00 78.00 241 VAL A N 1
ATOM 1787 C CA . VAL A 1 241 ? -15.172 -9.835 12.259 1.00 78.00 241 VAL A CA 1
ATOM 1788 C C . VAL A 1 241 ? -14.253 -11.040 12.407 1.00 78.00 241 VAL A C 1
ATOM 1790 O O . VAL A 1 241 ? -13.711 -11.281 13.489 1.00 78.00 241 VAL A O 1
ATOM 1793 N N . ASP A 1 242 ? -14.106 -11.819 11.337 1.00 85.06 242 ASP A N 1
ATOM 1794 C CA . ASP A 1 242 ? -13.199 -12.957 11.342 1.00 85.06 242 ASP A CA 1
ATOM 1795 C C . ASP A 1 242 ? -11.762 -12.442 11.291 1.00 85.06 242 ASP A C 1
ATOM 1797 O O . ASP A 1 242 ? -11.187 -12.192 10.232 1.00 85.06 242 ASP A O 1
ATOM 1801 N N . VAL A 1 243 ? -11.181 -12.255 12.473 1.00 84.94 243 VAL A N 1
ATOM 1802 C CA . VAL A 1 243 ? -9.808 -11.773 12.635 1.00 84.94 243 VAL A CA 1
ATOM 1803 C C . VAL A 1 243 ? -8.772 -12.697 11.984 1.00 84.94 243 VAL A C 1
ATOM 1805 O O . VAL A 1 243 ? -7.646 -12.263 11.764 1.00 84.94 243 VAL A O 1
ATOM 1808 N N . THR A 1 244 ? -9.126 -13.944 11.645 1.00 85.75 244 THR A N 1
ATOM 1809 C CA . THR A 1 244 ? -8.202 -14.894 11.000 1.00 85.75 244 THR A CA 1
ATOM 1810 C C . THR A 1 244 ? -7.941 -14.582 9.525 1.00 85.75 244 THR A C 1
ATOM 1812 O O . THR A 1 244 ? -6.924 -15.006 8.978 1.00 85.75 244 THR A O 1
ATOM 1815 N N . GLU A 1 245 ? -8.803 -13.776 8.905 1.00 88.81 245 GLU A N 1
ATOM 1816 C CA . GLU A 1 245 ? -8.644 -13.260 7.542 1.00 88.81 245 GLU A CA 1
ATOM 1817 C C . GLU A 1 245 ? -7.652 -12.083 7.462 1.00 88.81 245 GLU A C 1
ATOM 1819 O O . GLU A 1 245 ? -7.308 -11.620 6.369 1.00 88.81 245 GLU A O 1
ATOM 1824 N N . TYR A 1 246 ? -7.202 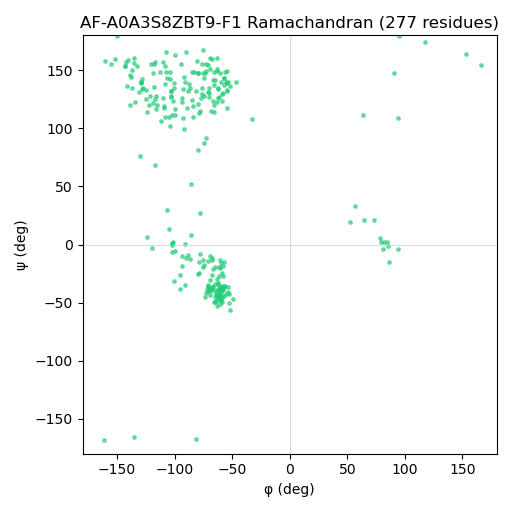-11.570 8.613 1.00 92.19 246 TYR A N 1
ATOM 1825 C CA . TYR A 1 246 ? -6.281 -10.446 8.710 1.00 92.19 246 TYR A CA 1
ATOM 1826 C C . TYR A 1 246 ? -4.877 -10.927 9.049 1.00 92.19 246 TYR A C 1
ATOM 1828 O O . TYR A 1 246 ? -4.654 -11.684 9.990 1.00 92.19 246 TYR A O 1
ATOM 1836 N N . ARG A 1 247 ? -3.896 -10.427 8.298 1.00 91.12 247 ARG A N 1
ATOM 1837 C CA . ARG A 1 247 ? -2.483 -10.709 8.554 1.00 91.12 247 ARG A CA 1
ATOM 1838 C C . ARG A 1 247 ? -2.014 -10.099 9.871 1.00 91.12 247 ARG A C 1
ATOM 1840 O O . ARG A 1 247 ? -1.161 -10.677 10.539 1.00 91.12 247 ARG A O 1
ATOM 1847 N N . ALA A 1 248 ? -2.525 -8.917 10.203 1.00 92.69 248 ALA A N 1
ATOM 1848 C CA . ALA A 1 248 ? -2.197 -8.214 11.433 1.00 92.69 248 ALA A CA 1
ATOM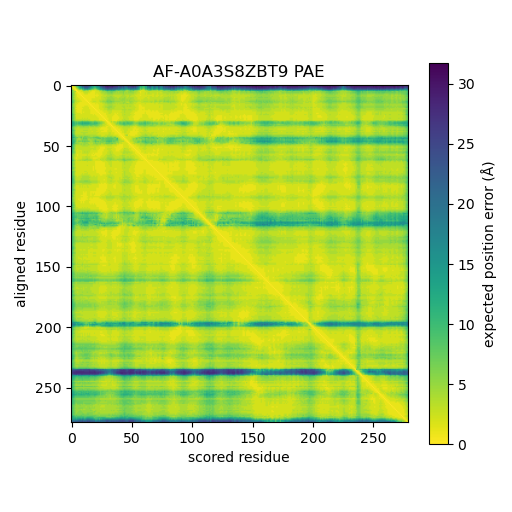 1849 C C . ALA A 1 248 ? -3.440 -7.537 12.010 1.00 92.69 248 ALA A C 1
ATOM 1851 O O . ALA A 1 248 ? -4.206 -6.896 11.282 1.00 92.69 248 ALA A O 1
ATOM 1852 N N . VAL A 1 249 ? -3.595 -7.662 13.328 1.00 94.19 249 VAL A N 1
ATOM 1853 C CA . VAL A 1 249 ? -4.641 -7.005 14.110 1.00 94.19 249 VAL A CA 1
ATOM 1854 C C . VAL A 1 249 ? -3.976 -6.096 15.134 1.00 94.19 249 VAL A C 1
ATOM 1856 O O . VAL A 1 249 ? -3.192 -6.551 15.961 1.00 94.19 249 VAL A O 1
ATOM 1859 N N . PHE A 1 250 ? -4.292 -4.810 15.097 1.00 92.69 250 PHE A N 1
ATOM 1860 C CA . PHE A 1 250 ? -3.839 -3.820 16.067 1.00 92.69 250 PHE A CA 1
ATOM 1861 C C . PHE A 1 250 ? -4.973 -3.484 17.026 1.00 92.69 250 PHE A C 1
ATOM 1863 O O . PHE A 1 250 ? -6.132 -3.486 16.615 1.00 92.69 250 PHE A O 1
ATOM 1870 N N . THR A 1 251 ? -4.663 -3.161 18.279 1.00 94.00 251 THR A N 1
ATOM 1871 C CA . THR A 1 251 ? -5.675 -2.791 19.273 1.00 94.00 251 THR A CA 1
ATOM 1872 C C . THR A 1 251 ? -5.352 -1.472 19.961 1.00 94.00 251 THR A C 1
ATOM 1874 O O . THR A 1 251 ? -4.199 -1.183 20.267 1.00 94.00 251 THR A O 1
ATOM 1877 N N . LEU A 1 252 ? -6.370 -0.664 20.250 1.00 95.00 252 LEU A N 1
ATOM 1878 C CA . LEU A 1 252 ? -6.252 0.516 21.104 1.00 95.00 252 LEU A CA 1
ATOM 1879 C C . LEU A 1 252 ? -7.257 0.412 22.249 1.00 95.00 252 LEU A C 1
ATOM 1881 O O . LEU A 1 252 ? -8.460 0.446 22.021 1.00 95.00 252 LEU A O 1
ATOM 1885 N N . GLY A 1 253 ? -6.760 0.283 23.482 1.00 91.75 253 GLY A N 1
ATOM 1886 C CA . GLY A 1 253 ? -7.597 0.175 24.685 1.00 91.75 253 GLY A CA 1
ATOM 1887 C C . GLY A 1 253 ? -8.175 -1.210 24.973 1.00 91.75 253 GLY A C 1
ATOM 1888 O O . GLY A 1 253 ? -8.758 -1.382 26.039 1.00 91.75 253 GLY A O 1
ATOM 1889 N N . LEU A 1 254 ? -7.957 -2.187 24.088 1.00 89.38 254 LEU A N 1
ATOM 1890 C CA . LEU A 1 254 ? -8.505 -3.543 24.183 1.00 89.38 254 LEU A CA 1
ATOM 1891 C C . LEU A 1 254 ? -7.408 -4.599 24.272 1.00 89.38 254 LEU A C 1
ATOM 1893 O O . LEU A 1 254 ? -6.358 -4.482 23.634 1.00 89.38 254 LEU A O 1
ATOM 1897 N N . ASP A 1 255 ? -7.713 -5.668 25.003 1.00 88.06 255 ASP A N 1
ATOM 1898 C CA . ASP A 1 255 ? -6.935 -6.904 25.022 1.00 88.06 255 ASP A CA 1
ATOM 1899 C C . ASP A 1 255 ? -7.677 -7.966 24.201 1.00 88.06 255 ASP A C 1
ATOM 1901 O O . ASP A 1 255 ? -8.688 -8.525 24.633 1.00 88.06 255 ASP A O 1
ATOM 1905 N N . ILE A 1 256 ? -7.204 -8.189 22.974 1.00 85.81 256 ILE A N 1
ATOM 1906 C CA . ILE A 1 256 ? -7.754 -9.172 22.038 1.00 85.81 256 ILE A CA 1
ATOM 1907 C C . ILE A 1 256 ? -6.662 -10.195 21.755 1.00 85.81 256 ILE A C 1
ATOM 1909 O O . ILE A 1 256 ? -5.509 -9.846 21.509 1.00 85.81 256 ILE A O 1
ATOM 1913 N N . THR A 1 257 ? -7.023 -11.478 21.757 1.00 86.00 257 THR A N 1
ATOM 1914 C CA . THR A 1 257 ? -6.075 -12.555 21.445 1.00 86.00 257 THR A CA 1
ATOM 1915 C C . THR A 1 257 ? -5.498 -12.368 20.042 1.00 86.00 257 THR A C 1
ATOM 1917 O O . THR A 1 257 ? -6.246 -12.309 19.072 1.00 86.00 257 THR A O 1
ATOM 1920 N N . GLY A 1 258 ? -4.169 -12.294 19.939 1.00 85.25 258 GLY A N 1
ATOM 1921 C CA . GLY A 1 258 ? -3.472 -12.042 18.672 1.00 85.25 258 GLY A CA 1
ATOM 1922 C C . GLY A 1 258 ? -3.448 -10.571 18.238 1.00 85.25 258 GLY A C 1
ATOM 1923 O O . GLY A 1 258 ? -2.908 -10.274 17.179 1.00 85.25 258 GLY A O 1
ATOM 1924 N N . GLY A 1 259 ? -4.008 -9.662 19.039 1.00 90.62 259 GLY A N 1
ATOM 1925 C CA . GLY A 1 259 ? -3.929 -8.223 18.820 1.00 90.62 259 GLY A CA 1
ATOM 1926 C C . GLY A 1 259 ? -2.599 -7.626 19.287 1.00 90.62 259 GLY A C 1
ATOM 1927 O O . GLY A 1 259 ? -2.009 -8.074 20.271 1.00 90.62 259 GLY A O 1
ATOM 1928 N N . HIS A 1 260 ? -2.150 -6.583 18.592 1.00 93.69 260 HIS A N 1
ATOM 1929 C CA . HIS A 1 260 ? -0.940 -5.826 18.908 1.00 93.69 260 HIS A CA 1
ATOM 1930 C C . HIS A 1 260 ? -1.303 -4.423 19.430 1.00 93.69 260 HIS A C 1
ATOM 1932 O O . HIS A 1 260 ? -1.900 -3.646 18.680 1.00 93.69 260 HIS A O 1
ATOM 1938 N N . PRO A 1 261 ? -0.959 -4.063 20.681 1.00 93.25 261 PRO A N 1
ATOM 1939 C CA . PRO A 1 261 ? -1.387 -2.799 21.275 1.00 93.25 261 PRO A CA 1
ATOM 1940 C C . PRO A 1 261 ? -0.685 -1.597 20.627 1.00 93.25 261 PRO A C 1
ATOM 1942 O O . PRO A 1 261 ? 0.543 -1.540 20.584 1.00 93.25 261 PRO A O 1
ATOM 1945 N N . LEU A 1 262 ? -1.458 -0.613 20.167 1.00 93.06 262 LEU A N 1
ATOM 1946 C CA . LEU A 1 262 ? -0.963 0.678 19.685 1.00 93.06 262 LEU A CA 1
ATOM 1947 C C . LEU A 1 262 ? -0.632 1.626 20.837 1.00 93.06 262 LEU A C 1
ATOM 1949 O O . LEU A 1 262 ? -1.317 1.631 21.861 1.00 93.06 262 LEU A O 1
ATOM 1953 N N . ASP A 1 263 ? 0.376 2.480 20.630 1.00 91.44 263 ASP A N 1
ATOM 1954 C CA . ASP A 1 263 ? 0.682 3.585 21.541 1.00 91.44 263 ASP A CA 1
ATOM 1955 C C . ASP A 1 263 ? -0.465 4.617 21.528 1.00 91.44 263 ASP A C 1
ATOM 1957 O O . ASP A 1 263 ? -0.675 5.291 20.511 1.00 91.44 263 ASP A O 1
ATOM 1961 N N . PRO A 1 264 ? -1.191 4.794 22.650 1.00 91.25 264 PRO A N 1
ATOM 1962 C CA . PRO A 1 264 ? -2.299 5.737 22.711 1.00 91.25 264 PRO A CA 1
ATOM 1963 C C . PRO A 1 264 ? -1.885 7.190 22.473 1.00 91.25 264 PRO A C 1
ATOM 1965 O O . PRO A 1 264 ? -2.660 7.945 21.893 1.00 91.25 264 PRO A O 1
ATOM 1968 N N . LEU A 1 265 ? -0.677 7.591 22.887 1.00 92.62 265 LEU A N 1
ATOM 1969 C CA . LEU A 1 265 ? -0.221 8.977 22.745 1.00 92.62 265 LEU A CA 1
ATOM 1970 C C . LEU A 1 265 ? 0.110 9.308 21.290 1.00 92.62 265 LEU A C 1
ATOM 1972 O O . LEU A 1 265 ? -0.250 10.380 20.802 1.00 92.62 265 LEU A O 1
ATOM 1976 N N . ALA A 1 266 ? 0.772 8.386 20.590 1.00 92.88 266 ALA A N 1
ATOM 1977 C CA . ALA A 1 266 ? 1.054 8.536 19.167 1.00 92.88 266 ALA A CA 1
ATOM 1978 C C . ALA A 1 266 ? -0.242 8.572 18.343 1.00 92.88 266 ALA A C 1
ATOM 1980 O O . ALA A 1 266 ? -0.386 9.406 17.449 1.00 92.88 266 ALA A O 1
ATOM 1981 N N . PHE A 1 267 ? -1.207 7.712 18.683 1.00 94.00 267 PHE A N 1
ATOM 1982 C CA . PHE A 1 267 ? -2.508 7.685 18.023 1.00 94.00 267 PHE A CA 1
ATOM 1983 C C . PHE A 1 267 ? -3.310 8.975 18.258 1.00 94.00 267 PHE A C 1
ATOM 1985 O O . PHE A 1 267 ? -3.842 9.553 17.312 1.00 94.00 267 PHE A O 1
ATOM 1992 N N . GLU A 1 268 ? -3.353 9.481 19.495 1.00 93.12 268 GLU A N 1
ATOM 1993 C CA . GLU A 1 268 ? -4.018 10.749 19.817 1.00 93.12 268 GLU A CA 1
ATOM 1994 C C . GLU A 1 268 ? -3.385 11.933 19.069 1.00 93.12 268 GLU A C 1
ATOM 1996 O O . GLU A 1 268 ? -4.102 12.762 18.502 1.00 93.12 268 GLU A O 1
ATOM 2001 N N . ALA A 1 269 ? -2.050 11.993 19.018 1.00 93.62 269 ALA A N 1
ATOM 2002 C CA . ALA A 1 269 ? -1.329 13.028 18.282 1.00 93.62 269 ALA A CA 1
ATOM 2003 C C . ALA A 1 269 ? -1.669 13.008 16.784 1.00 93.62 269 ALA A C 1
ATOM 2005 O O . ALA A 1 269 ? -1.870 14.070 16.190 1.00 93.62 269 ALA A O 1
ATOM 2006 N N . LEU A 1 270 ? -1.793 11.813 16.198 1.00 92.94 270 LEU A N 1
ATOM 2007 C CA . LEU A 1 270 ? -2.184 11.645 14.804 1.00 92.94 270 LEU A CA 1
ATOM 2008 C C . LEU A 1 270 ? -3.611 12.146 14.556 1.00 92.94 270 LEU A C 1
ATOM 2010 O O . LEU A 1 270 ? -3.825 12.951 13.652 1.00 92.94 270 LEU A O 1
ATOM 2014 N N . LEU A 1 271 ? -4.581 11.750 15.386 1.00 92.94 271 LEU A N 1
ATOM 2015 C CA . LEU A 1 271 ? -5.959 12.239 15.256 1.00 92.94 271 LEU A CA 1
ATOM 2016 C C . LEU A 1 271 ? -6.049 13.767 15.392 1.00 92.94 271 LEU A C 1
ATOM 2018 O O . LEU A 1 271 ? -6.826 14.412 14.685 1.00 92.94 271 LEU A O 1
ATOM 2022 N N . GLU A 1 272 ? -5.250 14.362 16.275 1.00 92.38 272 GLU A N 1
ATOM 2023 C CA . GLU A 1 272 ? -5.194 15.813 16.449 1.00 92.38 272 GLU A CA 1
ATOM 2024 C C . GLU A 1 272 ? -4.601 16.532 15.229 1.00 92.38 272 GLU A C 1
ATOM 2026 O O . GLU A 1 272 ? -5.082 17.601 14.846 1.00 92.38 272 GLU A O 1
ATOM 2031 N N . GLU A 1 273 ? -3.594 15.952 14.578 1.00 90.69 273 GLU A N 1
ATOM 2032 C CA . GLU A 1 273 ? -3.080 16.462 13.307 1.00 90.69 273 GLU A CA 1
ATOM 2033 C C . GLU A 1 273 ? -4.158 16.424 12.218 1.00 90.69 273 GLU A C 1
ATOM 2035 O O . GLU A 1 273 ? -4.393 17.432 11.545 1.00 90.69 273 GLU A O 1
ATOM 2040 N N . MET A 1 274 ? -4.892 15.314 12.105 1.00 88.75 274 MET A N 1
ATOM 2041 C CA . MET A 1 274 ? -5.971 15.180 11.123 1.00 88.75 274 MET A CA 1
ATOM 2042 C C . MET A 1 274 ? -7.062 16.232 11.320 1.00 88.75 274 MET A C 1
ATOM 2044 O O . MET A 1 274 ? -7.498 16.856 10.355 1.00 88.75 274 MET A O 1
ATOM 2048 N N . ARG A 1 275 ? -7.448 16.518 12.571 1.00 87.62 275 ARG A N 1
ATOM 2049 C CA . ARG A 1 275 ? -8.397 17.602 12.874 1.00 87.62 275 ARG A CA 1
ATOM 2050 C C . ARG A 1 275 ? -7.929 18.967 12.386 1.00 87.62 275 ARG A C 1
ATOM 2052 O O . ARG A 1 275 ? -8.759 19.777 11.971 1.00 87.62 275 ARG A O 1
ATOM 2059 N N . ARG A 1 276 ? -6.632 19.265 12.504 1.00 86.75 276 ARG A N 1
ATOM 2060 C CA . ARG A 1 276 ? -6.078 20.577 12.136 1.00 86.75 276 ARG A CA 1
ATOM 2061 C C . ARG A 1 276 ? -6.091 20.789 10.635 1.00 86.75 276 ARG A C 1
ATOM 2063 O O . ARG A 1 276 ? -6.419 21.884 10.199 1.00 86.75 276 ARG A O 1
ATOM 2070 N N . THR A 1 277 ? -5.795 19.748 9.869 1.00 75.12 277 THR A N 1
ATOM 2071 C CA . THR A 1 277 ? -5.748 19.793 8.400 1.00 75.12 277 THR A CA 1
ATOM 2072 C C . THR A 1 277 ? -7.135 20.011 7.767 1.00 75.12 277 THR A C 1
ATOM 2074 O O . THR A 1 277 ? -7.234 20.332 6.587 1.00 75.12 277 THR A O 1
ATOM 2077 N N . LEU A 1 278 ? -8.212 19.898 8.556 1.00 56.94 278 LEU A N 1
ATOM 2078 C CA . LEU A 1 278 ? -9.612 20.051 8.139 1.00 56.94 278 LEU A CA 1
ATOM 2079 C C . LEU A 1 278 ? -10.244 21.411 8.512 1.00 56.94 278 LEU A C 1
ATOM 2081 O O . LEU A 1 278 ? -11.426 21.618 8.224 1.00 56.94 278 LEU A O 1
ATOM 2085 N N . ARG A 1 279 ? -9.505 22.319 9.169 1.00 48.41 279 ARG A N 1
ATOM 2086 C CA . ARG A 1 279 ? -9.953 23.686 9.516 1.00 48.41 279 ARG A CA 1
ATOM 2087 C C . ARG A 1 279 ? -9.350 24.736 8.593 1.00 48.41 279 ARG A C 1
ATOM 2089 O O . ARG A 1 279 ? -10.097 25.685 8.265 1.00 48.41 279 ARG A O 1
#

Solvent-accessible surface area (backbone atoms only — not comparable to full-atom values): 14591 Å² total; per-residue (Å²): 134,69,68,80,23,73,46,80,35,80,31,86,83,76,51,77,45,61,15,67,64,12,24,9,20,31,48,33,29,42,60,86,87,70,40,26,29,46,35,28,30,31,22,74,86,48,92,71,32,69,16,35,36,55,35,49,39,48,11,40,65,93,48,50,53,64,29,22,4,41,49,30,21,29,56,45,30,54,45,70,58,23,36,54,32,24,38,36,36,43,43,51,89,72,42,38,43,30,42,31,33,21,43,47,51,88,89,73,59,59,35,54,64,52,85,60,37,75,39,40,37,72,41,48,59,92,55,50,83,81,47,60,52,29,66,71,54,61,35,40,40,53,26,53,60,55,50,60,54,42,40,37,37,39,32,34,45,90,74,48,59,100,73,36,66,61,34,51,27,50,38,35,50,71,33,47,52,49,88,62,48,39,63,88,66,31,48,51,40,52,50,10,52,70,63,22,71,60,87,84,49,57,70,50,48,29,35,23,32,32,36,37,29,38,88,39,73,64,92,65,76,30,57,56,58,67,59,44,45,49,42,52,59,39,28,61,84,54,75,81,78,66,66,84,73,33,75,43,40,34,18,33,89,54,94,51,94,83,45,42,64,44,55,65,67,59,52,51,54,50,41,54,50,49,53,57,80,75,111